Protein 3NO3 (pdb70)

B-factor: mean 24.35, std 8.82, range [9.11, 57.02]

Radius of gyration: 17.14 Å; Cα contacts (8 Å, |Δi|>4): 500; chains: 1; bounding box: 52×37×39 Å

InterPro domains:
  IPR017946 PLC-like phosphodiesterase, TIM beta/alpha-barrel domain superfamily [G3DSA:3.20.20.190] (21-258)
  IPR017946 PLC-like phosphodiesterase, TIM beta/alpha-barrel domain superfamily [SSF51695] (24-253)
  IPR030395 Glycerophosphodiester phosphodiesterase domain [PF03009] (30-247)
  IPR030395 Glycerophosphodiester phosphodiesterase domain [PS51704] (25-253)

Nearest PDB structures (foldseek):
  3no3-assembly1_A  TM=1.001E+00  e=2.797E-45  Parabacteroides distasonis ATCC 8503
  7wwc-assembly1_A  TM=9.170E-01  e=9.456E-26  Pedobacter sp.
  2pz0-assembly1_A  TM=8.147E-01  e=3.803E-16  Caldanaerobacter subterraneus subsp. tengcongensis MB4
  1vd6-assembly1_A  TM=8.244E-01  e=5.020E-15  Thermus thermophilus HB8
  2o55-assembly1_A  TM=8.304E-01  e=3.926E-15  Galdieria sulphuraria

Solvent-accessible surface area: 11076 Å² total

Secondary structure (DSSP, 8-state):
-----EEEETTSS-SSTT--TTSHHHHHHHHHTT-SEEEEEEEE-TTS-EEE-SSSEETTEEGGGS-HHHHTT-B-TTSPBPPBHHHHHHHHHH-TT-EEEEEEPP-SSHHHHHHHHHHHH------GGGEEEEE---HHHHHHHH-TTS-EEE-SS-S---TTTTT--EEEEEHHHHHHSTTHHHHHHHT--EEEE---SS--------SEEEES-HHHHHHHHHHHT-

Structure (mmCIF, N/CA/C/O backbone):
data_3NO3
#
_entry.id   3NO3
#
_cell.length_a   137.460
_cell.length_b   40.876
_cell.length_c   48.328
_cell.angle_alpha   90.000
_cell.angle_beta   99.390
_cell.angle_gamma   90.000
#
_symmetry.space_group_name_H-M   'C 1 2 1'
#
loop_
_entity.id
_entity.type
_entity.pdbx_description
1 polymer 'glycerophosphodiester phosphodiesterase'
2 non-polymer 'MAGNESIUM ION'
3 non-polymer GLYCEROL
4 non-polymer DI(HYDROXYETHYL)ETHER
5 water water
#
loop_
_atom_site.group_PDB
_atom_site.id
_atom_site.type_symbol
_atom_site.label_atom_id
_atom_site.label_alt_id
_atom_site.label_comp_id
_atom_site.label_asym_id
_atom_site.label_entity_id
_atom_site.label_seq_id
_atom_site.pdbx_PDB_ins_code
_atom_site.Cartn_x
_atom_site.Cartn_y
_atom_site.Cartn_z
_atom_site.occupancy
_atom_site.B_iso_or_equiv
_atom_site.auth_seq_id
_atom_site.auth_comp_id
_atom_site.auth_asym_id
_atom_site.auth_atom_id
_atom_site.pdbx_PDB_model_num
ATOM 1 N N . GLY A 1 1 ? 1.975 25.155 1.101 1.00 40.70 0 GLY A N 1
ATOM 2 C CA . GLY A 1 1 ? 2.018 23.892 1.911 1.00 41.57 0 GLY A CA 1
ATOM 3 C C . GLY A 1 1 ? 0.644 23.241 1.911 1.00 41.33 0 GLY A C 1
ATOM 4 O O . GLY A 1 1 ? -0.297 23.814 1.309 1.00 39.79 0 GLY A O 1
ATOM 5 N N . LYS A 1 2 ? 0.515 22.103 2.592 1.00 42.30 22 LYS A N 1
ATOM 6 C CA . LYS A 1 2 ? -0.729 21.311 2.627 1.00 42.18 22 LYS A CA 1
ATOM 7 C C . LYS A 1 2 ? -1.936 22.128 3.160 1.00 40.41 22 LYS A C 1
ATOM 8 O O . LYS A 1 2 ? -1.824 22.773 4.201 1.00 39.02 22 LYS A O 1
ATOM 14 N N . ASP A 1 3 ? -3.053 22.120 2.421 1.00 39.19 23 ASP A N 1
ATOM 15 C CA . ASP A 1 3 ? -4.314 22.650 2.929 1.00 37.65 23 ASP A CA 1
ATOM 16 C C . ASP A 1 3 ? -4.870 21.658 3.974 1.00 37.17 23 ASP A C 1
ATOM 17 O O . ASP A 1 3 ? -4.790 20.443 3.776 1.00 38.95 23 ASP A O 1
ATOM 22 N N . ASN A 1 4 ? -5.400 22.174 5.073 1.00 35.66 24 ASN A N 1
ATOM 23 C CA . ASN A 1 4 ? -6.097 21.354 6.050 1.00 35.28 24 ASN A CA 1
ATOM 24 C C . ASN A 1 4 ? -7.556 21.832 6.194 1.00 33.21 24 ASN A C 1
ATOM 25 O O . ASN A 1 4 ? -8.054 21.931 7.299 1.00 33.63 24 ASN A O 1
ATOM 27 N N . THR A 1 5 ? -8.231 22.123 5.075 1.00 31.91 25 THR A N 1
ATOM 28 C CA . THR A 1 5 ? -9.596 22.688 5.091 1.00 30.01 25 THR A CA 1
ATOM 29 C C . THR A 1 5 ? -10.566 21.617 4.592 1.00 29.74 25 THR A C 1
ATOM 30 O O . THR A 1 5 ? -10.341 21.033 3.545 1.00 29.01 25 THR A O 1
ATOM 34 N N . LYS A 1 6 ? -11.631 21.375 5.359 1.00 28.85 26 LYS A N 1
ATOM 35 C CA . LYS A 1 6 ? -12.682 20.411 5.017 1.00 28.52 26 LYS A CA 1
ATOM 36 C C . LYS A 1 6 ? -14.016 21.137 4.805 1.00 27.12 26 LYS A C 1
ATOM 37 O O . LYS A 1 6 ? -14.198 22.297 5.225 1.00 26.47 26 LYS A O 1
ATOM 42 N N . VAL A 1 7 ? -14.957 20.453 4.167 1.00 25.70 27 VAL A N 1
ATOM 43 C CA . VAL A 1 7 ? -16.176 21.083 3.637 1.00 24.09 27 VAL A CA 1
ATOM 44 C C . VAL A 1 7 ? -17.427 20.675 4.432 1.00 22.96 27 VAL A C 1
ATOM 45 O O . VAL A 1 7 ? -17.711 19.461 4.603 1.00 20.76 27 VAL A O 1
ATOM 49 N N . ILE A 1 8 ? -18.160 21.701 4.899 1.00 21.92 28 ILE A N 1
ATOM 50 C CA . ILE A 1 8 ? -19.461 21.565 5.555 1.00 20.99 28 ILE A CA 1
ATOM 51 C C . ILE A 1 8 ? -20.561 22.122 4.636 1.00 20.61 28 ILE A C 1
ATOM 52 O O . ILE A 1 8 ? -20.543 23.305 4.266 1.00 21.73 28 ILE A O 1
ATOM 57 N N . ALA A 1 9 ? -21.507 21.251 4.265 1.00 19.71 29 ALA A N 1
ATOM 58 C CA . ALA A 1 9 ? -22.690 21.613 3.507 1.00 19.06 29 ALA A CA 1
ATOM 59 C C . ALA A 1 9 ? -23.705 22.286 4.413 1.00 18.46 29 ALA A C 1
ATOM 60 O O . ALA A 1 9 ? -24.418 21.609 5.188 1.00 16.92 29 ALA A O 1
ATOM 62 N N . HIS A 1 10 ? -23.767 23.616 4.311 1.00 19.13 30 HIS A N 1
ATOM 63 C CA . HIS A 1 10 ? -24.690 24.462 5.061 1.00 17.07 30 HIS A CA 1
ATOM 64 C C . HIS A 1 10 ? -26.134 24.063 4.718 1.00 17.30 30 HIS A C 1
ATOM 65 O O . HIS A 1 10 ? -26.504 24.112 3.530 1.00 15.49 30 HIS A O 1
ATOM 72 N N . ARG A 1 11 ? -26.915 23.678 5.739 1.00 16.12 31 ARG A N 1
ATOM 73 C CA . ARG A 1 11 ? -28.325 23.188 5.583 1.00 15.63 31 ARG A CA 1
ATOM 74 C C . ARG A 1 11 ? -28.419 21.908 4.731 1.00 16.09 31 ARG A C 1
ATOM 75 O O . ARG A 1 11 ? -29.452 21.634 4.135 1.00 16.52 31 ARG A O 1
ATOM 83 N N . GLY A 1 12 ? -27.323 21.159 4.675 1.00 16.57 32 GLY A N 1
ATOM 84 C CA . GLY A 1 12 ? -27.151 20.042 3.764 1.00 17.21 32 GLY A CA 1
ATOM 85 C C . GLY A 1 12 ? -26.915 20.486 2.353 1.00 18.27 32 GLY A C 1
ATOM 86 O O . GLY A 1 12 ? -26.861 21.683 2.061 1.00 18.50 32 GLY A O 1
ATOM 87 N N . TYR A 1 13 ? -26.763 19.520 1.451 1.00 19.10 33 TYR A N 1
ATOM 88 C CA . TYR A 1 13 ? -26.576 19.900 0.060 1.00 20.06 33 TYR A CA 1
ATOM 89 C C . TYR A 1 13 ? -27.954 20.147 -0.535 1.00 20.55 33 TYR A C 1
ATOM 90 O O . TYR A 1 13 ? -28.609 19.230 -1.024 1.00 19.33 33 TYR A O 1
ATOM 99 N N . TRP A 1 14 ? -28.360 21.419 -0.476 1.00 21.44 34 TRP A N 1
ATOM 100 C CA . TRP A 1 14 ? -29.675 21.853 -0.892 1.00 21.02 34 TRP A CA 1
ATOM 101 C C . TRP A 1 14 ? -29.736 22.484 -2.273 1.00 22.76 34 TRP A C 1
ATOM 102 O O . TRP A 1 14 ? -30.804 22.464 -2.861 1.00 23.57 34 TRP A O 1
ATOM 113 N N . LYS A 1 15 ? -28.620 23.002 -2.804 1.00 23.57 35 LYS A N 1
ATOM 114 C CA . LYS A 1 15 ? -28.569 23.616 -4.135 1.00 25.33 35 LYS A CA 1
ATOM 115 C C . LYS A 1 15 ? -28.309 22.565 -5.212 1.00 25.73 35 LYS A C 1
ATOM 116 O O . LYS A 1 15 ? -27.303 22.581 -5.942 1.00 25.79 35 LYS A O 1
ATOM 122 N N . THR A 1 16 ? -29.242 21.631 -5.298 1.00 25.07 36 THR A N 1
ATOM 123 C CA . THR A 1 16 ? -29.157 20.498 -6.193 1.00 25.43 36 THR A CA 1
ATOM 124 C C . THR A 1 16 ? -30.588 19.970 -6.426 1.00 26.11 36 THR A C 1
ATOM 125 O O . THR A 1 16 ? -31.468 20.133 -5.557 1.00 23.92 36 THR A O 1
ATOM 129 N N . GLU A 1 17 ? -30.808 19.357 -7.595 1.00 26.65 37 GLU A N 1
ATOM 130 C CA . GLU A 1 17 ? -32.128 18.809 -7.986 1.00 27.98 37 GLU A CA 1
ATOM 131 C C . GLU A 1 17 ? -32.863 18.000 -6.914 1.00 26.55 37 GLU A C 1
ATOM 132 O O . GLU A 1 17 ? -32.294 17.059 -6.343 1.00 26.49 37 GLU A O 1
ATOM 138 N N . GLY A 1 18 ? -34.118 18.384 -6.661 1.00 25.07 38 GLY A N 1
ATOM 139 C CA . GLY A 1 18 ? -34.983 17.698 -5.703 1.00 24.80 38 GLY A CA 1
ATOM 140 C C . GLY A 1 18 ? -34.763 17.992 -4.235 1.00 23.51 38 GLY A C 1
ATOM 141 O O . GLY A 1 18 ? -35.547 17.508 -3.388 1.00 23.99 38 GLY A O 1
ATOM 142 N N . SER A 1 19 ? -33.760 18.823 -3.929 1.00 23.33 39 SER A N 1
ATOM 143 C CA . SER A 1 19 ? -33.329 19.092 -2.572 1.00 22.34 39 SER A CA 1
ATOM 144 C C . SER A 1 19 ? -33.964 20.373 -2.035 1.00 22.03 39 SER A C 1
ATOM 145 O O . SER A 1 19 ? -34.709 21.058 -2.729 1.00 22.95 39 SER A O 1
ATOM 148 N N . ALA A 1 20 ? -33.738 20.615 -0.752 1.00 20.77 40 ALA A N 1
ATOM 149 C CA . ALA A 1 20 ? -34.344 21.695 0.011 1.00 19.20 40 ALA A CA 1
ATOM 150 C C . ALA A 1 20 ? -33.465 21.880 1.193 1.00 18.05 40 ALA A C 1
ATOM 151 O O . ALA A 1 20 ? -32.852 20.942 1.649 1.00 17.33 40 ALA A O 1
ATOM 153 N N . GLN A 1 21 ? -33.419 23.102 1.705 1.00 18.06 41 GLN A N 1
ATOM 154 C CA . GLN A 1 21 ? -32.675 23.375 2.952 1.00 17.96 41 GLN A CA 1
ATOM 155 C C . GLN A 1 21 ? -33.180 22.507 4.088 1.00 17.19 41 GLN A C 1
ATOM 156 O O . GLN A 1 21 ? -34.402 22.293 4.220 1.00 16.33 41 GLN A O 1
ATOM 162 N N . ASN A 1 22 ? -32.269 21.990 4.920 1.00 16.95 42 ASN A N 1
ATOM 163 C CA . ASN A 1 22 ? -32.655 21.300 6.173 1.00 17.04 42 ASN A CA 1
ATOM 164 C C . ASN A 1 22 ? -33.608 20.125 5.979 1.00 17.07 42 ASN A C 1
ATOM 165 O O . ASN A 1 22 ? -34.583 19.939 6.723 1.00 16.30 42 ASN A O 1
ATOM 170 N N . SER A 1 23 ? -33.339 19.344 4.935 1.00 17.40 43 SER A N 1
ATOM 171 C CA . SER A 1 23 ? -34.226 18.253 4.511 1.00 17.38 43 SER A CA 1
ATOM 172 C C . SER A 1 23 ? -33.490 16.909 4.581 1.00 17.45 43 SER A C 1
ATOM 173 O O . SER A 1 23 ? -32.259 16.846 4.701 1.00 18.84 43 SER A O 1
ATOM 176 N N . ILE A 1 24 ? -34.260 15.839 4.487 1.00 18.89 44 ILE A N 1
ATOM 177 C CA . ILE A 1 24 ? -33.729 14.490 4.369 1.00 18.71 44 ILE A CA 1
ATOM 178 C C . ILE A 1 24 ? -32.883 14.402 3.085 1.00 19.24 44 ILE A C 1
ATOM 179 O O . ILE A 1 24 ? -31.730 13.935 3.120 1.00 18.64 44 ILE A O 1
ATOM 184 N N . ARG A 1 25 ? -33.395 14.975 1.984 1.00 19.49 45 ARG A N 1
ATOM 185 C CA A ARG A 1 25 ? -32.672 14.948 0.719 0.45 19.73 45 ARG A CA 1
ATOM 186 C CA B ARG A 1 25 ? -32.691 14.972 0.714 0.55 19.90 45 ARG A CA 1
ATOM 187 C C . ARG A 1 25 ? -31.353 15.705 0.817 1.00 19.68 45 ARG A C 1
ATOM 188 O O . ARG A 1 25 ? -30.376 15.228 0.298 1.00 21.12 45 ARG A O 1
ATOM 203 N N . SER A 1 26 ? -31.312 16.853 1.506 1.00 19.08 46 SER A N 1
ATOM 204 C CA . SER A 1 26 ? -30.053 17.628 1.599 1.00 17.98 46 SER A CA 1
ATOM 205 C C . SER A 1 26 ? -28.974 16.926 2.432 1.00 18.57 46 SER A C 1
ATOM 206 O O . SER A 1 26 ? -27.792 16.981 2.085 1.00 18.29 46 SER A O 1
ATOM 209 N N . LEU A 1 27 ? -29.409 16.246 3.488 1.00 17.29 47 LEU A N 1
ATOM 210 C CA . LEU A 1 27 ? -28.550 15.412 4.303 1.00 17.94 47 LEU A CA 1
ATOM 211 C C . LEU A 1 27 ? -27.996 14.248 3.445 1.00 19.36 47 LEU A C 1
ATOM 212 O O . LEU A 1 27 ? -26.794 13.982 3.483 1.00 20.07 47 LEU A O 1
ATOM 217 N N . GLU A 1 28 ? -28.877 13.587 2.696 1.00 18.95 48 GLU A N 1
ATOM 218 C CA . GLU A 1 28 ? -28.470 12.473 1.817 1.00 20.17 48 GLU A CA 1
ATOM 219 C C . GLU A 1 28 ? -27.493 12.923 0.746 1.00 20.92 48 GLU A C 1
ATOM 220 O O . GLU A 1 28 ? -26.475 12.258 0.495 1.00 21.24 48 GLU A O 1
ATOM 226 N N . ARG A 1 29 ? -27.786 14.054 0.121 1.00 20.16 49 ARG A N 1
ATOM 227 C CA . ARG A 1 29 ? -26.917 14.569 -0.916 1.00 21.09 49 ARG A CA 1
ATOM 228 C C . ARG A 1 29 ? -25.547 15.039 -0.376 1.00 20.42 49 ARG A C 1
ATOM 229 O O . ARG A 1 29 ? -24.515 14.829 -1.047 1.00 21.20 49 ARG A O 1
ATOM 237 N N . ALA A 1 30 ? -25.507 15.633 0.813 1.00 19.33 50 ALA A N 1
ATOM 238 C CA . ALA A 1 30 ? -24.211 15.944 1.489 1.00 19.73 50 ALA A CA 1
ATOM 239 C C . ALA A 1 30 ? -23.332 14.705 1.675 1.00 20.51 50 ALA A C 1
ATOM 240 O O . ALA A 1 30 ? -22.121 14.734 1.390 1.00 22.59 50 ALA A O 1
ATOM 242 N N . SER A 1 31 ? -23.948 13.624 2.127 1.00 21.74 51 SER A N 1
ATOM 243 C CA . SER A 1 31 ? -23.294 12.301 2.203 1.00 22.11 51 SER A CA 1
ATO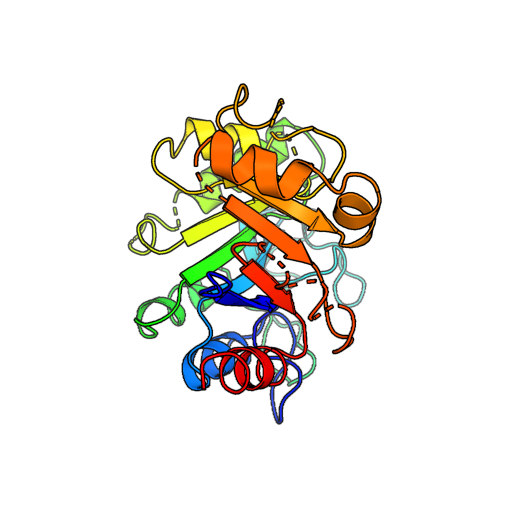M 244 C C . SER A 1 31 ? -22.870 11.791 0.840 1.00 22.95 51 SER A C 1
ATOM 245 O O . SER A 1 31 ? -21.731 11.330 0.706 1.00 24.57 51 SER A O 1
ATOM 248 N N . GLU A 1 32 ? -23.754 11.881 -0.156 1.00 22.84 52 GLU A N 1
ATOM 249 C CA . GLU A 1 32 ? -23.475 11.389 -1.520 1.00 24.33 52 GLU A CA 1
ATOM 250 C C . GLU A 1 32 ? -22.241 12.057 -2.155 1.00 24.95 52 GLU A C 1
ATOM 251 O O . GLU A 1 32 ? -21.425 11.380 -2.812 1.00 24.28 52 GLU A O 1
ATOM 257 N N . ILE A 1 33 ? -22.076 13.362 -1.944 1.00 24.22 53 ILE A N 1
ATOM 258 C CA . ILE A 1 33 ? -20.858 14.064 -2.419 1.00 25.05 53 ILE A CA 1
ATOM 259 C C . ILE A 1 33 ? -19.595 13.875 -1.556 1.00 25.56 53 ILE A C 1
ATOM 260 O O . ILE A 1 33 ? -18.551 14.403 -1.895 1.00 25.80 53 ILE A O 1
ATOM 265 N N . GLY A 1 34 ? -19.704 13.206 -0.412 1.00 25.67 54 GLY A N 1
ATOM 266 C CA . GLY A 1 34 ? -18.585 13.030 0.492 1.00 25.65 54 GLY A CA 1
ATOM 267 C C . GLY A 1 34 ? -18.127 14.280 1.215 1.00 24.98 54 GLY A C 1
ATOM 268 O O . GLY A 1 34 ? -16.948 14.440 1.483 1.00 24.55 54 GLY A O 1
ATOM 269 N N . ALA A 1 35 ? -19.045 15.188 1.525 1.00 23.96 55 ALA A N 1
ATOM 270 C CA . ALA A 1 35 ? -18.685 16.360 2.331 1.00 23.57 55 ALA A CA 1
ATOM 271 C C . ALA A 1 35 ? -18.277 15.864 3.721 1.00 23.19 55 ALA A C 1
ATOM 272 O O . ALA A 1 35 ? -18.785 14.819 4.160 1.00 21.73 55 ALA A O 1
ATOM 274 N N . TYR A 1 36 ? -17.348 16.577 4.372 1.00 22.40 56 TYR A N 1
ATOM 275 C CA . TYR A 1 36 ? -16.980 16.291 5.753 1.00 22.99 56 TYR A CA 1
ATOM 276 C C . TYR A 1 36 ? -18.197 16.293 6.680 1.00 21.83 56 TYR A C 1
ATOM 277 O O . TYR A 1 36 ? -18.396 15.370 7.484 1.00 22.42 56 TYR A O 1
ATOM 286 N N . GLY A 1 37 ? -18.993 17.349 6.574 1.00 21.88 57 GLY A N 1
ATOM 287 C CA . GLY A 1 37 ? -20.167 17.505 7.391 1.00 20.57 57 GLY A CA 1
ATOM 288 C C . GLY A 1 37 ? -21.376 18.069 6.722 1.00 19.24 57 GLY A C 1
ATOM 289 O O . GLY A 1 37 ? -21.303 18.670 5.640 1.00 19.88 57 GLY A O 1
ATOM 290 N N . SER A 1 38 ? -22.510 17.827 7.377 1.00 18.60 58 SER A N 1
ATOM 291 C CA . SER A 1 38 ? -23.805 18.365 6.986 1.00 18.01 58 SER A CA 1
ATOM 292 C C . SER A 1 38 ? -24.380 19.134 8.175 1.00 17.43 58 SER A C 1
ATOM 293 O O . SER A 1 38 ? -24.577 18.565 9.258 1.00 18.31 58 SER A O 1
ATOM 296 N N . GLU A 1 39 ? -24.643 20.426 7.958 1.00 17.54 59 GLU A N 1
ATOM 297 C CA . GLU A 1 39 ? -25.181 21.326 8.981 1.00 15.96 59 GLU A CA 1
ATOM 298 C C . GLU A 1 39 ? -26.703 21.404 8.886 1.00 15.79 59 GLU A C 1
ATOM 299 O O . GLU A 1 39 ? -27.297 21.304 7.787 1.00 15.23 59 GLU A O 1
ATOM 305 N N . PHE A 1 40 ? -27.316 21.541 10.057 1.00 15.40 60 PHE A N 1
ATOM 306 C CA . PHE A 1 40 ? -28.755 21.668 10.156 1.00 15.06 60 PHE A CA 1
ATOM 307 C C . PHE A 1 40 ? -29.156 22.450 11.412 1.00 15.17 60 PHE A C 1
ATOM 308 O O . PHE A 1 40 ? -28.396 22.487 12.384 1.00 13.13 60 PHE A O 1
ATOM 316 N N . ASP A 1 41 ? -30.352 23.068 11.362 1.00 14.00 61 ASP A N 1
ATOM 317 C CA . ASP A 1 41 ? -30.819 23.972 12.388 1.00 13.75 61 ASP A CA 1
ATOM 318 C C . ASP A 1 41 ? -31.961 23.364 13.194 1.00 13.94 61 ASP A C 1
ATOM 319 O O . ASP A 1 41 ? -32.900 22.809 12.627 1.00 13.16 61 ASP A O 1
ATOM 324 N N . VAL A 1 42 ? -31.881 23.469 14.513 1.00 13.81 62 VAL A N 1
ATOM 325 C CA . VAL A 1 42 ? -32.814 22.765 15.409 1.00 12.47 62 VAL A CA 1
ATOM 326 C C . VAL A 1 42 ? -33.546 23.740 16.352 1.00 13.31 62 VAL A C 1
ATOM 327 O O . VAL A 1 42 ? -32.911 24.594 16.958 1.00 11.88 62 VAL A O 1
ATOM 331 N N . HIS A 1 43 ? -34.879 23.594 16.445 1.00 13.40 63 HIS A N 1
ATOM 332 C CA . HIS A 1 43 ? -35.728 24.291 17.423 1.00 13.87 63 HIS A CA 1
ATOM 333 C C . HIS A 1 43 ? -36.464 23.272 18.312 1.00 13.54 63 HIS A C 1
ATOM 334 O O . HIS A 1 43 ? -36.786 22.168 17.869 1.00 14.59 63 HIS A O 1
ATOM 341 N N . LEU A 1 44 ? -36.801 23.712 19.507 1.00 13.09 64 LEU A N 1
ATOM 342 C CA . LEU A 1 44 ? -37.666 23.065 20.463 1.00 12.83 64 LEU A CA 1
ATOM 343 C C . LEU A 1 44 ? -39.072 23.712 20.365 1.00 13.49 64 LEU A C 1
ATOM 344 O O . LEU A 1 44 ? -39.240 24.943 20.582 1.00 13.96 64 LEU A O 1
ATOM 349 N N . THR A 1 45 ? -40.076 22.885 20.060 1.00 12.66 65 THR A N 1
ATOM 350 C CA . THR A 1 45 ? -41.481 23.314 20.020 1.00 13.13 65 THR A CA 1
ATOM 351 C C . THR A 1 45 ? -41.974 23.574 21.465 1.00 14.39 65 THR A C 1
ATOM 352 O O . THR A 1 45 ? -41.290 23.210 22.429 1.00 13.63 65 THR A O 1
ATOM 356 N N . ALA A 1 46 ? -43.130 24.229 21.588 1.00 14.43 66 ALA A N 1
ATOM 357 C CA . ALA A 1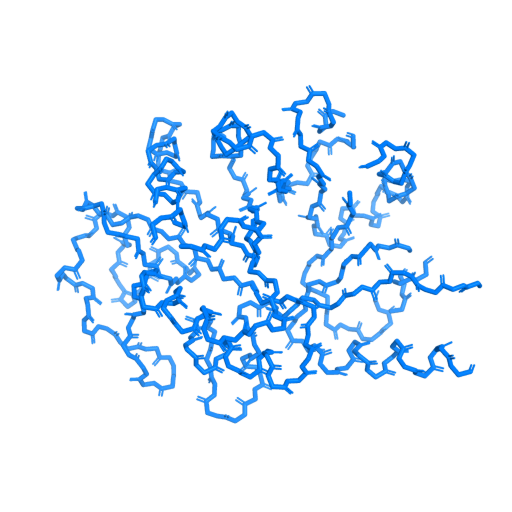 46 ? -43.769 24.529 22.877 1.00 15.78 66 ALA A CA 1
ATOM 358 C C . ALA A 1 46 ? -43.904 23.291 23.770 1.00 15.68 66 ALA A C 1
ATOM 359 O O . ALA A 1 46 ? -43.692 23.353 25.002 1.00 14.89 66 ALA A O 1
ATOM 361 N N . ASP A 1 47 ? -44.268 22.182 23.120 1.00 15.63 67 ASP A N 1
ATOM 362 C CA . ASP A 1 47 ? -44.395 20.869 23.742 1.00 16.67 67 ASP A CA 1
ATOM 363 C C . ASP A 1 47 ? -43.141 19.987 23.707 1.00 15.94 67 ASP A C 1
ATOM 364 O O . ASP A 1 47 ? -43.241 18.764 23.848 1.00 15.13 67 ASP A O 1
ATOM 369 N N . ASN A 1 48 ? -41.969 20.605 23.581 1.00 15.21 68 ASN A N 1
ATOM 370 C CA . ASN A 1 48 ? -40.659 19.969 23.763 1.00 14.83 68 ASN A CA 1
ATOM 371 C C . ASN A 1 48 ? -40.312 18.871 22.734 1.00 14.35 68 ASN A C 1
ATOM 372 O O . ASN A 1 48 ? -39.621 17.931 23.051 1.00 15.03 68 ASN A O 1
ATOM 377 N N . VAL A 1 49 ? -40.763 19.055 21.494 1.00 14.44 69 VAL A N 1
ATOM 378 C CA . VAL A 1 49 ? -40.358 18.235 20.359 1.00 13.53 69 VAL A CA 1
ATOM 379 C C . VAL A 1 49 ? -39.289 19.010 19.585 1.00 13.18 69 VAL A C 1
ATOM 380 O O . VAL A 1 49 ? -39.431 20.220 19.316 1.00 13.04 69 VAL A O 1
ATOM 384 N N . LEU A 1 50 ? -38.196 18.334 19.277 1.00 12.99 70 LEU A N 1
ATOM 385 C CA . LEU A 1 50 ? -37.117 18.941 18.512 1.00 13.02 70 LEU A CA 1
ATOM 386 C C . LEU A 1 50 ? -37.410 18.742 17.023 1.00 12.57 70 LEU A C 1
ATOM 387 O O . LEU A 1 50 ? -37.633 17.637 16.589 1.00 12.11 70 LEU A O 1
ATOM 392 N N . VAL A 1 51 ? -37.356 19.822 16.262 1.00 12.60 71 VAL A N 1
ATOM 393 C CA . VAL A 1 51 ? -37.616 19.802 14.804 1.00 13.48 71 VAL A CA 1
ATOM 394 C C . VAL A 1 51 ? -36.506 20.542 14.105 1.00 14.20 71 VAL A C 1
ATOM 395 O O . VAL A 1 51 ? -35.791 21.326 14.745 1.00 14.55 71 VAL A O 1
ATOM 399 N N . VAL A 1 52 ? -36.423 20.357 12.782 1.00 14.45 72 VAL A N 1
ATOM 400 C CA . VAL A 1 52 ? -35.320 20.825 11.981 1.00 14.90 72 VAL A CA 1
ATOM 401 C C . VAL A 1 52 ? -35.832 21.853 10.975 1.00 16.34 72 VAL A C 1
ATOM 402 O O . VAL A 1 52 ? -36.637 21.521 10.076 1.00 15.88 72 VAL A O 1
ATOM 406 N N . TYR A 1 53 ? -35.407 23.109 11.162 1.00 17.05 73 TYR A N 1
ATOM 407 C CA . TYR A 1 53 ? -35.826 24.231 10.286 1.00 16.65 73 TYR A CA 1
ATOM 408 C C . TYR A 1 53 ? -35.003 25.486 10.607 1.00 16.65 73 TYR A C 1
ATOM 409 O O . TYR A 1 53 ? -34.644 25.701 11.770 1.00 16.67 73 TYR A O 1
ATOM 418 N N . HIS A 1 54 ? -34.644 26.288 9.590 1.00 17.33 74 HIS A N 1
ATOM 419 C CA . HIS A 1 54 ? -33.800 27.456 9.830 1.00 17.23 74 HIS A CA 1
ATOM 420 C C . HIS A 1 54 ? -34.553 28.620 10.487 1.00 17.36 74 HIS A C 1
ATOM 421 O O . HIS A 1 54 ? -34.161 29.092 11.560 1.00 17.39 74 HIS A O 1
ATOM 428 N N . ASP A 1 55 ? -35.587 29.110 9.824 1.00 17.53 75 ASP A N 1
ATOM 429 C CA . ASP A 1 55 ? -36.235 30.346 10.286 1.00 18.24 75 ASP A CA 1
ATOM 430 C C . ASP A 1 55 ? -37.054 30.097 11.563 1.00 17.40 75 ASP A C 1
ATOM 431 O O . ASP A 1 55 ? -37.483 28.948 11.848 1.00 15.94 75 ASP A O 1
ATOM 436 N N . ASN A 1 56 ? -37.241 31.150 12.338 1.00 16.67 76 ASN A N 1
ATOM 437 C CA . ASN A 1 56 ? -38.030 31.033 13.562 1.00 16.82 76 ASN A CA 1
ATOM 438 C C . ASN A 1 56 ? -39.522 30.839 13.283 1.00 15.79 76 ASN A C 1
ATOM 439 O O . ASN A 1 56 ? -40.206 30.325 14.133 1.00 13.93 76 ASN A O 1
ATOM 444 N N . ASP A 1 57 ? -39.995 31.204 12.081 1.00 15.90 77 ASP A N 1
ATOM 445 C CA . ASP A 1 57 ? -41.399 31.106 11.685 1.00 16.94 77 ASP A CA 1
ATOM 446 C C . ASP A 1 57 ? -41.478 30.301 10.389 1.00 17.25 77 ASP A C 1
ATOM 447 O O . ASP A 1 57 ? -40.667 30.520 9.506 1.00 17.05 77 ASP A O 1
ATOM 452 N N . ILE A 1 58 ? -42.455 29.409 10.311 1.00 16.74 78 ILE A N 1
ATOM 453 C CA . ILE A 1 58 ? -42.688 28.578 9.133 1.00 17.11 78 ILE A CA 1
ATOM 454 C C . ILE A 1 58 ? -44.145 28.775 8.743 1.00 17.54 78 ILE A C 1
ATOM 455 O O . ILE A 1 58 ? -45.047 28.450 9.508 1.00 16.62 78 ILE A O 1
ATOM 460 N N . GLN A 1 59 ? -44.382 29.355 7.564 1.00 18.86 79 GLN A N 1
ATOM 461 C CA . GLN A 1 59 ? -45.730 29.524 7.022 1.00 19.96 79 GLN A CA 1
ATOM 462 C C . GLN A 1 59 ? -46.673 30.243 8.039 1.00 20.18 79 GLN A C 1
ATOM 463 O O . GLN A 1 59 ? -47.810 29.839 8.247 1.00 20.92 79 GLN A O 1
ATOM 469 N N . GLY A 1 60 ? -46.158 31.287 8.674 1.00 19.11 80 GLY A N 1
ATOM 470 C CA . GLY A 1 60 ? -46.900 32.070 9.658 1.00 19.76 80 GLY A CA 1
ATOM 471 C C . GLY A 1 60 ? -46.953 31.489 11.060 1.00 19.55 80 GLY A C 1
ATOM 472 O O . GLY A 1 60 ? -47.577 32.116 11.932 1.00 20.86 80 GLY A O 1
ATOM 473 N N . LYS A 1 61 ? -46.319 30.341 11.309 1.00 18.08 81 LYS A N 1
ATOM 474 C CA . LYS A 1 61 ? -46.307 29.693 12.634 1.00 17.51 81 LYS A CA 1
ATOM 475 C C . LYS A 1 61 ? -44.959 29.884 13.309 1.00 17.50 81 LYS A C 1
ATOM 476 O O . LYS A 1 61 ? -43.942 29.520 12.733 1.00 16.99 81 LYS A O 1
ATOM 482 N N . HIS A 1 62 ? -44.950 30.416 14.538 1.00 16.04 82 HIS A N 1
ATOM 483 C CA . HIS A 1 62 ? -43.720 30.620 15.289 1.00 16.09 82 HIS A CA 1
ATOM 484 C C . HIS A 1 62 ? -43.405 29.344 15.998 1.00 15.45 82 HIS A C 1
ATOM 485 O O . HIS A 1 62 ? -44.157 28.960 16.953 1.00 16.58 82 HIS A O 1
ATOM 492 N N . ILE A 1 63 ? -42.298 28.706 15.599 1.00 15.01 83 ILE A N 1
ATOM 493 C CA . ILE A 1 63 ? -42.062 27.274 15.907 1.00 14.66 83 ILE A CA 1
ATOM 494 C C . ILE A 1 63 ? -41.975 27.033 17.413 1.00 14.64 83 ILE A C 1
ATOM 495 O O . ILE A 1 63 ? -42.605 26.141 17.929 1.00 13.57 83 ILE A O 1
ATOM 500 N N . GLN A 1 64 ? -41.239 27.895 18.110 1.00 15.52 84 GLN A N 1
ATOM 501 C CA . GLN A 1 64 ? -40.972 27.719 19.529 1.00 15.39 84 GLN A CA 1
ATOM 502 C C . GLN A 1 64 ? -42.152 27.942 20.493 1.00 15.47 84 GLN A C 1
ATOM 503 O O . GLN A 1 64 ? -42.064 27.543 21.664 1.00 16.00 84 GLN A O 1
ATOM 509 N N . SER A 1 65 ? -43.221 28.581 20.004 1.00 15.17 85 SER A N 1
ATOM 510 C CA . SER A 1 65 ? -44.441 28.771 20.773 1.00 14.50 85 SER A CA 1
ATOM 511 C C . SER A 1 65 ? -45.576 27.914 20.275 1.00 14.66 85 SER A C 1
ATOM 512 O O . SER A 1 65 ? -46.644 27.962 20.883 1.00 15.10 85 SER A O 1
ATOM 515 N N . CYS A 1 66 ? -45.350 27.091 19.217 1.00 14.76 86 CYS A N 1
ATOM 516 C CA . CYS A 1 66 ? -46.407 26.271 18.640 1.00 15.09 86 CYS A CA 1
ATOM 517 C C . CYS A 1 66 ? -46.208 24.829 19.137 1.00 14.26 86 CYS A C 1
ATOM 518 O O . CYS A 1 66 ? -45.092 24.415 19.374 1.00 14.09 86 CYS A O 1
ATOM 521 N N . THR A 1 67 ? -47.260 24.055 19.224 1.00 15.09 87 THR A N 1
ATOM 522 C CA . THR A 1 67 ? -47.103 22.613 19.459 1.00 16.89 87 THR A CA 1
ATOM 523 C C . THR A 1 67 ? -46.672 21.891 18.182 1.00 17.54 87 THR A C 1
ATOM 524 O O . THR A 1 67 ? -46.900 22.370 17.065 1.00 17.18 87 THR A O 1
ATOM 528 N N . TYR A 1 68 ? -46.030 20.735 18.342 1.00 18.10 88 TYR A N 1
ATOM 529 C CA . TYR A 1 68 ? -45.642 19.932 17.174 1.00 17.32 88 TYR A CA 1
ATOM 530 C C . TYR A 1 68 ? -46.866 19.569 16.290 1.00 17.52 88 TYR A C 1
ATOM 531 O O . TYR A 1 68 ? -46.782 19.596 15.044 1.00 17.53 88 TYR A O 1
ATOM 540 N N . ASP A 1 69 ? -47.994 19.275 16.917 1.00 19.06 89 ASP A N 1
ATOM 541 C CA A ASP A 1 69 ? -49.250 18.988 16.206 0.60 20.22 89 ASP A CA 1
ATOM 542 C CA B ASP A 1 69 ? -49.213 18.955 16.168 0.40 20.10 89 ASP A CA 1
ATOM 543 C C . ASP A 1 69 ? -49.666 20.086 15.224 1.00 20.93 89 ASP A C 1
ATOM 544 O O . ASP A 1 69 ? -50.144 19.780 14.112 1.00 22.51 89 ASP A O 1
ATOM 553 N N . GLU A 1 70 ? -49.505 21.363 15.618 1.00 20.48 90 GLU A N 1
ATOM 554 C CA . GLU A 1 70 ? -49.779 22.506 14.698 1.00 21.81 90 GLU A CA 1
ATOM 555 C C . GLU A 1 70 ? -48.823 22.527 13.475 1.00 20.32 90 GLU A C 1
ATOM 556 O O . GLU A 1 70 ? -49.18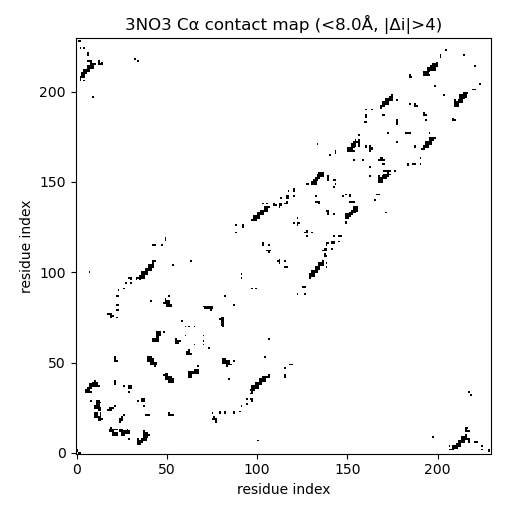4 23.021 12.410 1.00 21.69 90 GLU A O 1
ATOM 562 N N . LEU A 1 71 ? -47.590 22.036 13.643 1.00 18.38 91 LEU A N 1
ATOM 563 C CA . LEU A 1 71 ? -46.532 22.169 12.637 1.00 18.07 91 LEU A CA 1
ATOM 564 C C . LEU A 1 71 ? -46.302 20.941 11.747 1.00 17.77 91 LEU A C 1
ATOM 565 O O . LEU A 1 71 ? -45.634 21.057 10.706 1.00 18.14 91 LEU A O 1
ATOM 570 N N . LYS A 1 72 ? -46.801 19.790 12.173 1.00 16.82 92 LYS A N 1
ATOM 571 C CA . LYS A 1 72 ? -46.290 18.502 11.664 1.00 18.38 92 LYS A CA 1
ATOM 572 C C . LYS A 1 72 ? -46.524 18.176 10.227 1.00 20.03 92 LYS A C 1
ATOM 573 O O . LYS A 1 72 ? -45.792 17.357 9.668 1.00 19.45 92 LYS A O 1
ATOM 579 N N . ASP A 1 73 ? -47.585 18.750 9.668 1.00 20.86 93 ASP A N 1
ATOM 580 C CA . ASP A 1 73 ? -47.940 18.505 8.311 1.00 22.48 93 ASP A CA 1
ATOM 581 C C . ASP A 1 73 ? -47.493 19.623 7.351 1.00 21.78 93 ASP A C 1
ATOM 582 O O . ASP A 1 73 ? -47.727 19.498 6.155 1.00 22.31 93 ASP A O 1
ATOM 587 N N . LEU A 1 74 ? -46.808 20.648 7.849 1.00 20.49 94 LEU A N 1
ATOM 588 C CA . LEU A 1 74 ? -46.256 21.700 6.995 1.00 20.39 94 LEU A CA 1
ATOM 589 C C . LEU A 1 74 ? -45.133 21.138 6.121 1.00 20.27 94 LEU A C 1
ATOM 590 O O . LEU A 1 74 ? -44.391 20.282 6.566 1.00 20.74 94 LEU A O 1
ATOM 595 N N . GLN A 1 75 ? -45.045 21.606 4.867 1.00 20.81 95 GLN A N 1
ATOM 596 C CA A GLN A 1 75 ? -44.113 21.049 3.886 0.50 20.93 95 GLN A CA 1
ATOM 597 C CA B GLN A 1 75 ? -44.129 21.046 3.878 0.50 21.13 95 GLN A CA 1
ATOM 598 C C . GLN A 1 75 ? -42.938 21.953 3.582 1.00 20.90 95 GLN A C 1
ATOM 599 O O . GLN A 1 75 ? -43.061 23.172 3.643 1.00 21.49 95 GLN A O 1
ATOM 610 N N . LEU A 1 76 ? -41.792 21.336 3.232 1.00 20.40 96 LEU A N 1
ATOM 611 C CA . LEU A 1 76 ? -40.598 22.024 2.820 1.00 19.83 96 LEU A CA 1
ATOM 612 C C . LEU A 1 76 ? -40.725 22.387 1.350 1.00 21.82 96 LEU A C 1
ATOM 613 O O . LEU A 1 76 ? -41.674 21.967 0.705 1.00 21.73 96 LEU A O 1
ATOM 618 N N . SER A 1 77 ? -39.743 23.140 0.849 1.00 22.59 97 SER A N 1
ATOM 619 C CA . SER A 1 77 ? -39.719 23.597 -0.555 1.00 24.24 97 SER A CA 1
ATOM 620 C C . SER A 1 77 ? -39.731 22.488 -1.590 1.00 25.20 97 SER A C 1
ATOM 621 O O . SER A 1 77 ? -40.157 22.740 -2.735 1.00 26.08 97 SER A O 1
ATOM 624 N N . ASN A 1 78 ? -39.307 21.273 -1.208 1.00 24.22 98 ASN A N 1
ATOM 625 C CA . ASN A 1 78 ? -39.369 20.080 -2.085 1.00 24.76 98 ASN A CA 1
ATOM 626 C C . ASN A 1 78 ? -40.522 19.132 -1.762 1.00 24.36 98 ASN A C 1
ATOM 627 O O . ASN A 1 78 ? -40.533 18.003 -2.242 1.00 23.09 98 ASN A O 1
ATOM 632 N N . GLY A 1 79 ? -41.497 19.586 -0.976 1.00 23.96 99 GLY A N 1
ATOM 633 C CA . GLY A 1 79 ? -42.652 18.746 -0.606 1.00 24.13 99 GLY A CA 1
ATOM 634 C C . GLY A 1 79 ? -42.465 17.806 0.579 1.00 23.61 99 GLY A C 1
ATOM 635 O O . GLY A 1 79 ? -43.431 17.201 1.017 1.00 23.63 99 GLY A O 1
ATOM 636 N N . GLU A 1 80 ? -41.261 17.658 1.130 1.00 22.68 100 GLU A N 1
ATOM 637 C CA . GLU A 1 80 ? -41.099 16.847 2.363 1.00 21.91 100 GLU A CA 1
ATOM 638 C C . GLU A 1 80 ? -41.866 17.451 3.525 1.00 21.71 100 GLU A C 1
ATOM 639 O O . GLU A 1 80 ? -42.004 18.665 3.580 1.00 21.02 100 GLU A O 1
ATOM 645 N N . LYS A 1 81 ? -42.290 16.627 4.480 1.00 22.31 101 LYS A N 1
ATOM 646 C CA . LYS A 1 81 ? -42.845 17.125 5.725 1.00 22.21 101 LYS A CA 1
ATOM 647 C C . LYS A 1 81 ? -41.718 17.683 6.597 1.00 21.11 101 LYS A C 1
ATOM 648 O O . LYS A 1 81 ? -40.563 17.245 6.506 1.00 20.92 101 LYS A O 1
ATOM 652 N N . LEU A 1 82 ? -42.057 18.663 7.422 1.00 19.43 102 LEU A N 1
ATOM 653 C CA . LEU A 1 82 ? -41.150 19.203 8.419 1.00 18.89 102 LEU A CA 1
ATOM 654 C C . LEU A 1 82 ? -40.468 18.063 9.156 1.00 17.80 102 LEU A C 1
ATOM 655 O O . LEU A 1 82 ? -41.173 17.275 9.739 1.00 19.34 102 LEU A O 1
ATOM 660 N N . PRO A 1 83 ? -39.103 17.968 9.150 1.00 17.05 103 PRO A N 1
ATOM 661 C CA . PRO A 1 83 ? -38.512 16.812 9.835 1.00 15.93 103 PRO A CA 1
ATOM 662 C C . PRO A 1 83 ? -38.489 16.982 11.350 1.00 14.79 103 PRO A C 1
ATOM 663 O 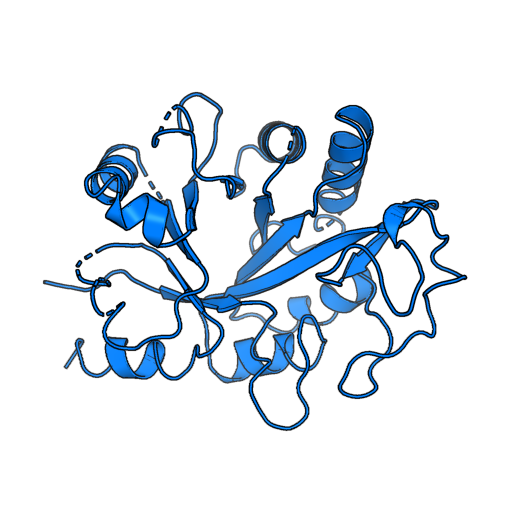O . PRO A 1 83 ? -38.195 18.085 11.846 1.00 16.56 103 PRO A O 1
ATOM 667 N N . THR A 1 84 ? -38.749 15.914 12.078 1.00 14.46 104 THR A N 1
ATOM 668 C CA . THR A 1 84 ? -38.353 15.878 13.491 1.00 14.70 104 THR A CA 1
ATOM 669 C C . THR A 1 84 ? -36.852 15.659 13.510 1.00 14.25 104 THR A C 1
ATOM 670 O O . THR A 1 84 ? -36.267 15.110 12.554 1.00 15.06 104 THR A O 1
ATOM 674 N N . LEU A 1 85 ? -36.218 16.070 14.601 1.00 14.02 105 LEU A N 1
ATOM 675 C CA . LEU A 1 85 ? -34.812 15.771 14.817 1.00 13.77 105 LEU A CA 1
ATOM 676 C C . LEU A 1 85 ? -34.616 14.268 14.851 1.00 15.45 105 LEU A C 1
ATOM 677 O O . LEU A 1 85 ? -33.660 13.751 14.263 1.00 15.80 105 LEU A O 1
ATOM 682 N N . GLU A 1 86 ? -35.529 13.551 15.503 1.00 14.96 106 GLU A N 1
ATOM 683 C CA . GLU A 1 86 ? -35.455 12.106 15.513 1.00 14.75 106 GLU A CA 1
ATOM 684 C C . GLU A 1 86 ? -35.384 11.510 14.115 1.00 15.64 106 GLU A C 1
ATOM 685 O O . GLU A 1 86 ? -34.571 10.624 13.889 1.00 16.02 106 GLU A O 1
ATOM 691 N N . GLN A 1 87 ? -36.262 11.950 13.227 1.00 15.42 107 GLN A N 1
ATOM 692 C CA . GLN A 1 87 ? -36.205 11.488 11.812 1.00 15.96 107 GLN A CA 1
ATOM 693 C C . GLN A 1 87 ? -34.875 11.818 11.144 1.00 15.34 107 GLN A C 1
ATOM 694 O O . GLN A 1 87 ? -34.306 11.011 10.350 1.00 16.09 107 GLN A O 1
ATOM 700 N N . TYR A 1 88 ? -34.372 13.011 11.424 1.00 14.73 108 TYR A N 1
ATOM 701 C CA . TYR A 1 88 ? -33.113 13.498 10.819 1.00 15.25 108 TYR A CA 1
ATOM 702 C C . TYR A 1 88 ? -31.983 12.610 11.263 1.00 15.55 108 TYR A C 1
ATOM 703 O O . TYR A 1 88 ? -31.177 12.152 10.430 1.00 16.48 108 TYR A O 1
ATOM 712 N N . LEU A 1 89 ? -31.961 12.304 12.565 1.00 15.18 109 LEU A N 1
ATOM 713 C CA . LEU A 1 89 ? -30.957 11.434 13.140 1.00 15.55 109 LEU A CA 1
ATOM 714 C C . LEU A 1 89 ? -31.098 9.968 12.750 1.00 16.13 109 LEU A C 1
ATOM 715 O O . LEU A 1 89 ? -30.078 9.304 12.583 1.00 16.17 109 LEU A O 1
ATOM 720 N N . LYS A 1 90 ? -32.319 9.461 12.577 1.00 16.33 110 LYS A N 1
ATOM 721 C CA A LYS A 1 90 ? -32.503 8.088 12.129 0.50 17.20 110 LYS A CA 1
ATOM 722 C CA B LYS A 1 90 ? -32.525 8.085 12.108 0.50 17.32 110 LYS A CA 1
ATOM 723 C C . LYS A 1 90 ? -31.866 7.934 10.736 1.00 17.75 110 LYS A C 1
ATOM 724 O O . LYS A 1 90 ? -31.188 6.936 10.448 1.00 18.11 110 LYS A O 1
ATOM 735 N N . ARG A 1 91 ? -32.067 8.925 9.869 1.00 17.79 111 ARG A N 1
ATOM 736 C CA . ARG A 1 91 ? -31.468 8.871 8.517 1.00 18.84 111 ARG A CA 1
ATOM 737 C C . ARG A 1 91 ? -29.935 9.017 8.582 1.00 19.45 111 ARG A C 1
ATOM 738 O O . ARG A 1 91 ? -29.211 8.254 7.949 1.00 19.93 111 ARG A O 1
ATOM 746 N N . ALA A 1 92 ? -29.467 9.957 9.398 1.00 19.31 112 ALA A N 1
ATOM 747 C CA . ALA A 1 92 ? -28.029 10.218 9.571 1.00 19.60 112 ALA A CA 1
ATOM 748 C C . ALA A 1 92 ? -27.278 9.028 10.110 1.00 20.33 112 ALA A C 1
ATOM 749 O O . ALA A 1 92 ? -26.127 8.783 9.694 1.00 21.01 112 ALA A O 1
ATOM 751 N N . LYS A 1 93 ? -27.924 8.245 10.961 1.00 21.56 113 LYS A N 1
ATOM 752 C CA . LYS A 1 93 ? -27.302 7.024 11.462 1.00 23.93 113 LYS A CA 1
ATOM 753 C C . LYS A 1 93 ? -26.857 6.040 10.374 1.00 24.94 113 LYS A C 1
ATOM 754 O O . LYS A 1 93 ? -25.801 5.433 10.517 1.00 26.24 113 LYS A O 1
ATOM 760 N N . LYS A 1 94 ? -27.639 5.886 9.314 1.00 26.06 114 LYS A N 1
ATOM 761 C CA . LYS A 1 94 ? -27.250 5.022 8.199 1.00 27.87 114 LYS A CA 1
ATOM 762 C C . LYS A 1 94 ? -26.184 5.634 7.253 1.00 28.18 114 LYS A C 1
ATOM 763 O O . LYS A 1 94 ? -25.613 4.907 6.431 1.00 28.53 114 LYS A O 1
ATOM 769 N N . LEU A 1 95 ? -25.957 6.952 7.344 1.00 26.51 115 LEU A N 1
ATOM 770 C CA . LEU A 1 95 ? -24.972 7.669 6.524 1.00 26.64 115 LEU A CA 1
ATOM 771 C C . LEU A 1 95 ? -23.662 7.819 7.301 1.00 28.24 115 LEU A C 1
ATOM 772 O O . LEU A 1 95 ? -23.423 8.835 7.988 1.00 25.49 115 LEU A O 1
ATOM 777 N N . LYS A 1 96 ? -22.811 6.797 7.188 1.00 30.13 116 LYS A N 1
ATOM 778 C CA . LYS A 1 96 ? -21.674 6.626 8.105 1.00 32.40 116 LYS A CA 1
ATOM 779 C C . LYS A 1 96 ? -20.485 7.588 7.914 1.00 32.86 116 LYS A C 1
ATOM 780 O O . LYS A 1 96 ? -19.758 7.901 8.855 1.00 33.74 116 LYS A O 1
ATOM 786 N N . ASN A 1 97 ? -20.319 8.060 6.701 1.00 33.11 117 ASN A N 1
ATOM 787 C CA . ASN A 1 97 ? -19.208 8.918 6.341 1.00 34.11 117 ASN A CA 1
ATOM 788 C C . ASN A 1 97 ? -19.280 10.387 6.844 1.00 32.85 117 ASN A C 1
ATOM 789 O O . ASN A 1 97 ? -18.314 11.121 6.660 1.00 34.82 117 ASN A O 1
ATOM 794 N N . ILE A 1 98 ? -20.386 10.838 7.433 1.00 30.47 118 ILE A N 1
ATOM 795 C CA . ILE A 1 98 ? -20.582 12.273 7.572 1.00 28.83 118 ILE A CA 1
ATOM 796 C C . ILE A 1 98 ? -20.764 12.737 9.015 1.00 26.52 118 ILE A C 1
ATOM 797 O O . ILE A 1 98 ? -21.387 12.074 9.821 1.00 25.88 118 ILE A O 1
ATOM 802 N N . ARG A 1 99 ? -20.129 13.860 9.307 1.00 24.42 119 ARG A N 1
ATOM 803 C CA . ARG A 1 99 ? -20.197 14.534 10.580 1.00 23.12 119 ARG A CA 1
ATOM 804 C C . ARG A 1 99 ? -21.478 15.374 10.628 1.00 21.35 119 ARG A C 1
ATOM 805 O O . ARG A 1 99 ? -21.845 15.992 9.625 1.00 20.73 119 ARG A O 1
ATOM 813 N N . LEU A 1 100 ? -22.140 15.397 11.782 1.00 18.54 120 LEU A N 1
ATOM 814 C CA . LEU A 1 100 ? -23.391 16.116 11.962 1.00 17.82 120 LEU A CA 1
ATOM 815 C C . LEU A 1 100 ? -23.098 17.436 12.658 1.00 16.14 120 LEU A C 1
ATOM 816 O O . LEU A 1 100 ? -22.636 17.442 13.781 1.00 17.79 120 LEU A O 1
ATOM 821 N N . ILE A 1 101 ? -23.312 18.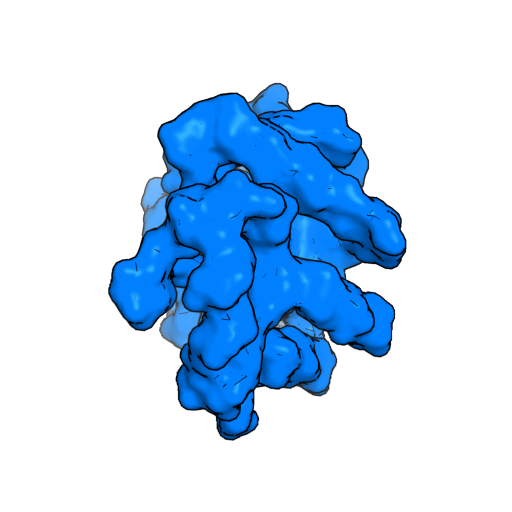552 11.954 1.00 15.43 121 ILE A N 1
ATOM 822 C CA . ILE A 1 101 ? -23.036 19.883 12.466 1.00 15.27 121 ILE A CA 1
ATOM 823 C C . ILE A 1 101 ? -24.381 20.481 12.910 1.00 15.21 121 ILE A C 1
ATOM 824 O O . ILE A 1 101 ? -25.146 20.968 12.114 1.00 15.49 121 ILE A O 1
ATOM 829 N N . PHE A 1 102 ? -24.658 20.398 14.210 1.00 14.48 122 PHE A N 1
ATOM 830 C CA . PHE A 1 102 ? -25.976 20.573 14.801 1.00 14.64 122 PHE A CA 1
ATOM 831 C C . PHE A 1 102 ? -26.006 21.997 15.307 1.00 15.14 122 PHE A C 1
ATOM 832 O O . PHE A 1 102 ? -25.357 22.289 16.308 1.00 15.40 122 PHE A O 1
ATOM 840 N N . GLU A 1 103 ? -26.721 22.881 14.613 1.00 15.42 123 GLU A N 1
ATOM 841 C CA . GLU A 1 103 ? -26.973 24.220 15.123 1.00 14.99 123 GLU A CA 1
ATOM 842 C C . GLU A 1 103 ? -28.225 24.229 16.008 1.00 14.41 123 GLU A C 1
ATOM 843 O O . GLU A 1 103 ? -29.336 24.022 15.502 1.00 14.70 123 GLU A O 1
ATOM 849 N N . LEU A 1 104 ? -28.072 24.496 17.300 1.00 14.35 124 LEU A N 1
ATOM 850 C CA . LEU A 1 104 ? -29.271 24.771 18.124 1.00 13.59 124 LEU A CA 1
ATOM 851 C C . LEU A 1 104 ? -29.608 26.263 17.955 1.00 13.73 124 LEU A C 1
ATOM 852 O O . LEU A 1 104 ? -28.787 27.148 18.275 1.00 13.89 124 LEU A O 1
ATOM 857 N N . LYS A 1 105 ? -30.812 26.532 17.477 1.00 13.34 125 LYS A N 1
ATOM 858 C CA . LYS A 1 105 ? -31.319 27.913 17.346 1.00 13.32 125 LYS A CA 1
ATOM 859 C C . LYS A 1 105 ? -31.507 28.540 18.705 1.00 14.18 125 LYS A C 1
ATOM 860 O O . LYS A 1 105 ? -31.674 27.833 19.712 1.00 14.17 125 LYS A O 1
ATOM 866 N N . SER A 1 106 ? -31.456 29.859 18.747 1.00 14.47 126 SER A N 1
ATOM 867 C CA A SER A 1 106 ? -31.640 30.605 19.979 0.50 14.47 126 SER A CA 1
ATOM 868 C CA B SER A 1 106 ? -31.636 30.601 19.981 0.50 14.57 126 SER A CA 1
ATOM 869 C C . SER A 1 106 ? -33.107 30.544 20.463 1.00 15.01 126 SER A C 1
ATOM 870 O O . SER A 1 106 ? -34.046 30.820 19.672 1.00 14.19 126 SER A O 1
ATOM 875 N N . HIS A 1 107 ? -33.282 30.222 21.753 1.00 13.84 127 HIS A N 1
ATOM 876 C CA . HIS A 1 107 ? -34.564 30.152 22.432 1.00 14.19 127 HIS A CA 1
ATOM 877 C C . HIS A 1 107 ? -34.772 31.375 23.273 1.00 14.19 127 HIS A C 1
ATOM 878 O O . HIS A 1 107 ? -33.901 32.262 23.319 1.00 14.62 127 HIS A O 1
ATOM 885 N N . ASP A 1 108 ? -35.943 31.469 23.894 1.00 14.55 128 ASP A N 1
ATOM 886 C CA . ASP A 1 108 ? -36.473 32.773 24.392 1.00 14.71 128 ASP A CA 1
ATOM 887 C C . ASP A 1 108 ? -36.012 33.256 25.786 1.00 15.35 128 ASP A C 1
ATOM 888 O O . ASP A 1 108 ? -36.234 34.411 26.149 1.00 16.22 128 ASP A O 1
ATOM 893 N N . THR A 1 109 ? -35.311 32.407 26.523 1.00 14.18 129 THR A N 1
ATOM 894 C CA . THR A 1 109 ? -34.674 32.759 27.785 1.00 14.53 129 THR A CA 1
ATOM 895 C C . THR A 1 109 ? -33.440 31.930 27.968 1.00 13.91 129 THR A C 1
ATOM 896 O O . THR A 1 109 ? -33.322 30.878 27.289 1.00 14.71 129 THR A O 1
ATOM 900 N N . PRO A 1 110 ? -32.540 32.322 28.917 1.00 14.55 130 PRO A N 1
ATOM 901 C CA . PRO A 1 110 ? -31.407 31.420 29.188 1.00 14.14 130 PRO A CA 1
ATOM 902 C C . PRO A 1 110 ? -31.854 30.001 29.639 1.00 14.98 130 PRO A C 1
ATOM 903 O O . PRO A 1 110 ? -31.330 29.009 29.117 1.00 14.12 130 PRO A O 1
ATOM 907 N N . GLU A 1 111 ? -32.825 29.934 30.556 1.00 14.96 131 GLU A N 1
ATOM 908 C CA . GLU A 1 111 ? -33.364 28.632 31.005 1.00 16.28 131 GLU A CA 1
ATOM 909 C C . GLU A 1 111 ? -33.951 27.776 29.872 1.00 15.76 131 GLU A C 1
ATOM 910 O O . GLU A 1 111 ? -33.672 26.572 29.817 1.00 15.62 131 GLU A O 1
ATOM 916 N N . ARG A 1 112 ? -34.649 28.387 28.914 1.00 14.21 132 ARG A N 1
ATOM 917 C CA . ARG A 1 112 ? -35.185 27.636 27.760 1.00 14.36 132 ARG A CA 1
ATOM 918 C C . ARG A 1 112 ? -34.101 27.142 26.825 1.00 14.21 132 ARG A C 1
ATOM 919 O O . ARG A 1 112 ? -34.179 25.985 26.319 1.00 14.90 132 ARG A O 1
ATOM 927 N N . ASN A 1 113 ? -33.071 27.960 26.612 1.00 13.77 133 ASN A N 1
ATOM 928 C CA . ASN A 1 113 ? -31.891 27.499 25.886 1.00 12.81 133 ASN A CA 1
ATOM 929 C C . ASN A 1 113 ? -31.232 26.313 26.545 1.00 14.29 133 ASN A C 1
ATOM 930 O O . ASN A 1 113 ? -30.855 25.368 25.822 1.00 12.70 133 ASN A O 1
ATOM 935 N N . ARG A 1 114 ? -31.139 26.320 27.882 1.00 14.36 134 ARG A N 1
ATOM 936 C CA . ARG A 1 114 ? -30.597 25.152 28.596 1.00 16.09 134 ARG A CA 1
ATOM 937 C C . ARG A 1 114 ? -31.420 23.905 28.434 1.00 16.22 134 ARG A C 1
ATOM 938 O O . ARG A 1 114 ? -30.870 22.798 28.218 1.00 16.44 134 ARG A O 1
ATOM 946 N N . ASP A 1 115 ? -32.738 24.075 28.537 1.00 16.96 135 ASP A N 1
ATOM 947 C CA . ASP A 1 115 ? -33.658 22.969 28.298 1.00 16.89 135 ASP A CA 1
ATOM 948 C C . ASP A 1 115 ? -33.555 22.393 26.876 1.00 14.79 135 ASP A C 1
ATOM 949 O O . ASP A 1 115 ? -33.493 21.178 26.736 1.00 14.86 135 ASP A O 1
ATOM 954 N N . ALA A 1 116 ? -33.439 23.245 25.865 1.00 13.59 136 ALA A N 1
ATOM 955 C CA . ALA A 1 116 ? -33.320 22.796 24.478 1.00 12.98 136 ALA A CA 1
ATOM 956 C C . ALA A 1 116 ? -31.989 22.059 24.266 1.00 12.99 136 ALA A C 1
ATOM 957 O O . ALA A 1 116 ? -31.938 21.008 23.585 1.00 13.38 136 ALA A O 1
ATOM 959 N N . ALA A 1 117 ? -30.922 22.552 24.909 1.00 13.01 137 ALA A N 1
ATOM 960 C CA . ALA A 1 117 ? -29.629 21.887 24.833 1.00 12.79 137 ALA A CA 1
ATOM 961 C C . ALA A 1 117 ? -29.616 20.517 25.552 1.00 13.72 137 ALA A C 1
ATOM 962 O O . ALA A 1 117 ? -29.111 19.549 24.998 1.00 14.07 137 ALA A O 1
ATOM 964 N N . ARG A 1 118 ? -30.169 20.454 26.747 1.00 14.17 138 ARG A N 1
ATOM 965 C CA . ARG A 1 118 ? -30.315 19.175 27.445 1.00 15.35 138 ARG A CA 1
ATOM 966 C C . ARG A 1 118 ? -31.095 18.153 26.603 1.00 15.04 138 ARG A C 1
ATOM 967 O O . ARG A 1 118 ? -30.647 17.013 26.440 1.00 14.20 138 ARG A O 1
ATOM 975 N N . LEU A 1 119 ? -32.244 18.563 26.050 1.00 14.64 139 LEU A N 1
ATOM 976 C CA . LEU A 1 119 ? -33.069 17.627 25.281 1.00 15.44 139 LEU A CA 1
ATOM 977 C C . LEU A 1 119 ? -32.372 17.203 23.984 1.00 14.16 139 LEU A C 1
ATOM 978 O O . LEU A 1 119 ? -32.571 16.080 23.502 1.00 15.47 139 LEU A O 1
ATOM 983 N N . SER A 1 120 ? -31.591 18.117 23.395 1.00 14.43 140 SER A N 1
ATOM 984 C CA . SER A 1 120 ? -30.792 17.828 22.217 1.00 13.38 140 SER A CA 1
ATOM 985 C C . SER A 1 120 ? -29.749 16.755 22.510 1.00 13.10 140 SER A C 1
ATOM 986 O O . SER A 1 120 ? -29.678 15.748 21.807 1.00 13.36 140 SER A O 1
ATOM 989 N N . VAL A 1 121 ? -29.032 16.914 23.616 1.00 12.72 141 VAL A N 1
ATOM 990 C CA . VAL A 1 121 ? -28.022 15.943 24.021 1.00 14.06 141 VAL A CA 1
ATOM 991 C C . VAL A 1 121 ? -28.631 14.565 24.321 1.00 14.20 141 VAL A C 1
ATOM 992 O O . VAL A 1 121 ? -28.096 13.565 23.857 1.00 14.71 141 VAL A O 1
ATOM 996 N N . GLN A 1 122 ? -29.799 14.545 24.954 1.00 13.58 142 GLN A N 1
ATOM 997 C CA . GLN A 1 122 ? -30.537 13.313 25.225 1.00 15.00 142 GLN A CA 1
ATOM 998 C C . GLN A 1 122 ? -30.976 12.571 23.945 1.00 14.25 142 GLN A C 1
ATOM 999 O O . GLN A 1 122 ? -30.837 11.346 23.856 1.00 14.76 142 GLN A O 1
ATOM 1013 N N . VAL A 1 124 ? -29.581 12.955 20.846 1.00 14.23 144 VAL A N 1
ATOM 1014 C CA . VAL A 1 124 ? -28.335 12.536 20.181 1.00 14.34 144 VAL A CA 1
ATOM 1015 C C . VAL A 1 124 ? -27.796 11.273 20.833 1.00 15.53 144 VAL A C 1
ATOM 1016 O O . VAL A 1 124 ? -27.416 10.320 20.128 1.00 15.04 144 VAL A O 1
ATOM 1020 N N . LYS A 1 125 ? -27.852 11.238 22.162 1.00 14.85 145 LYS A N 1
ATOM 1021 C CA . LYS A 1 125 ? -27.413 10.065 22.905 1.00 16.22 145 LYS A CA 1
ATOM 1022 C C . LYS A 1 125 ? -28.250 8.836 22.593 1.00 15.75 145 LYS A C 1
ATOM 1023 O O . LYS A 1 125 ? -27.694 7.758 22.289 1.00 16.79 145 LYS A O 1
ATOM 1029 N N . ARG A 1 126 ? -29.575 8.952 22.705 1.00 16.01 146 ARG A N 1
ATOM 1030 C CA . ARG A 1 126 ? -30.418 7.755 22.435 1.00 16.83 146 ARG A CA 1
ATOM 1031 C C . ARG A 1 126 ? -30.377 7.299 20.982 1.00 17.38 146 ARG A C 1
ATOM 1032 O O . ARG A 1 126 ? -30.597 6.107 20.724 1.00 17.95 146 ARG A O 1
ATOM 1048 N N . LYS A 1 128 ? -27.642 7.246 19.257 1.00 20.56 148 LYS A N 1
ATOM 1049 C CA . LYS A 1 128 ? -26.299 6.677 19.134 1.00 21.29 148 LYS A CA 1
ATOM 1050 C C . LYS A 1 128 ? -25.382 7.484 18.184 1.00 20.27 148 LYS A C 1
ATOM 1051 O O . LYS A 1 128 ? -24.669 6.909 17.39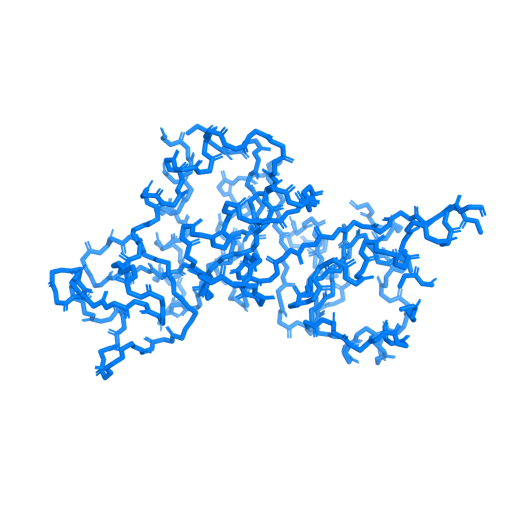0 1.00 18.80 148 LYS A O 1
ATOM 1057 N N . LEU A 1 129 ? -25.420 8.809 18.294 1.00 19.63 149 LEU A N 1
ATOM 1058 C CA . LEU A 1 129 ? -24.697 9.703 17.370 1.00 19.12 149 LEU A CA 1
ATOM 1059 C C . LEU A 1 129 ? -23.799 10.713 18.094 1.00 19.34 149 LEU A C 1
ATOM 1060 O O . LEU A 1 129 ? -23.288 11.645 17.468 1.00 18.67 149 LEU A O 1
ATOM 1065 N N . ALA A 1 130 ? -23.516 10.503 19.386 1.00 18.65 150 ALA A N 1
ATOM 1066 C CA . ALA A 1 130 ? -22.684 11.465 20.122 1.00 19.49 150 ALA A CA 1
ATOM 1067 C C . ALA A 1 130 ? -21.242 11.569 19.586 1.00 19.78 150 ALA A C 1
ATOM 1068 O O . ALA A 1 130 ? -20.653 12.642 19.611 1.00 19.93 150 ALA A O 1
ATOM 1070 N N . LYS A 1 131 ? -20.682 10.459 19.099 1.00 22.48 151 LYS A N 1
ATOM 1071 C CA . LYS A 1 131 ? -19.358 10.453 18.473 1.00 24.05 151 LYS A CA 1
ATOM 1072 C C . LYS A 1 131 ? -19.266 11.248 17.187 1.00 23.82 151 LYS A C 1
ATOM 1073 O O . LYS A 1 131 ? -18.169 11.663 16.842 1.00 25.01 151 LYS A O 1
ATOM 1079 N N . ARG A 1 132 ? -20.375 11.443 16.482 1.00 22.65 152 ARG A N 1
ATOM 1080 C CA . ARG A 1 132 ? -20.357 12.107 15.163 1.00 22.95 152 ARG A CA 1
ATOM 1081 C C . ARG A 1 132 ? -21.075 13.455 15.132 1.00 21.21 152 ARG A C 1
ATOM 1082 O O . ARG A 1 132 ? -21.175 14.040 14.062 1.00 21.63 152 ARG A O 1
ATOM 1090 N N . THR A 1 133 ? -21.510 13.981 16.282 1.00 19.63 153 THR A N 1
ATOM 1091 C CA . THR A 1 133 ? -22.268 15.209 16.353 1.00 18.53 153 THR A CA 1
ATOM 1092 C C . THR A 1 133 ? -21.498 16.323 17.076 1.00 17.74 153 THR A C 1
ATOM 1093 O O . THR A 1 133 ? -21.114 16.188 18.249 1.00 18.36 153 THR A O 1
ATOM 1097 N N . ASP A 1 134 ? -21.299 17.415 16.357 1.00 16.91 154 ASP A N 1
ATOM 1098 C CA . ASP A 1 134 ? -20.640 18.639 16.824 1.00 17.33 154 ASP A CA 1
ATOM 1099 C C . ASP A 1 134 ? -21.720 19.709 16.969 1.00 15.55 154 ASP A C 1
ATOM 1100 O O . ASP A 1 134 ? -22.629 19.781 16.150 1.00 17.05 154 ASP A O 1
ATOM 1105 N N . TYR A 1 135 ? -21.661 20.518 18.027 1.00 15.59 155 TYR A N 1
ATOM 1106 C CA . TYR A 1 135 ? -22.678 21.526 18.290 1.00 14.31 155 TYR A CA 1
ATOM 1107 C C . TYR A 1 135 ? -22.162 22.931 17.973 1.00 15.31 155 TYR A C 1
ATOM 1108 O O . TYR A 1 135 ? -20.962 23.265 18.215 1.00 16.06 155 TYR A O 1
ATOM 1117 N N . ILE A 1 136 ? -23.060 23.747 17.438 1.00 15.09 156 ILE A N 1
ATOM 1118 C CA . ILE A 1 136 ? -22.803 25.162 17.189 1.00 15.70 156 ILE A CA 1
ATOM 1119 C C . ILE A 1 136 ? -24.027 25.965 17.617 1.00 15.20 156 ILE A C 1
ATOM 1120 O O . ILE A 1 136 ? -25.139 25.459 17.519 1.00 16.34 156 ILE A O 1
ATOM 1125 N N . SER A 1 137 ? -23.866 27.210 18.067 1.00 15.31 157 SER A N 1
ATOM 1126 C CA . SER A 1 137 ? -25.036 28.049 18.390 1.00 15.03 157 SER A CA 1
ATOM 1127 C C . SER A 1 137 ? -24.637 29.517 18.452 1.00 16.16 157 SER A C 1
ATOM 1128 O O . SER A 1 137 ? -23.525 29.836 18.864 1.00 17.23 157 SER A O 1
ATOM 1131 N N . PHE A 1 138 ? -25.539 30.405 18.062 1.00 16.09 158 PHE A N 1
ATOM 1132 C CA . PHE A 1 138 ? -25.397 31.818 18.408 1.00 17.01 158 PHE A CA 1
ATOM 1133 C C . PHE A 1 138 ? -25.611 32.122 19.867 1.00 16.04 158 PHE A C 1
ATOM 1134 O O . PHE A 1 138 ? -25.229 33.211 20.307 1.00 16.77 158 PHE A O 1
ATOM 1142 N N . ASN A 1 139 ? -26.298 31.228 20.589 1.00 16.48 159 ASN A N 1
ATOM 1143 C CA . ASN A 1 139 ? -26.700 31.492 21.951 1.00 16.76 159 ASN A CA 1
ATOM 1144 C C . ASN A 1 139 ? -25.695 30.992 22.951 1.00 16.12 159 ASN A C 1
ATOM 1145 O O . ASN A 1 139 ? -25.407 29.779 23.007 1.00 15.52 159 ASN A O 1
ATOM 1158 N N . ASP A 1 141 ? -25.925 30.744 26.284 1.00 15.97 161 ASP A N 1
ATOM 1159 C CA . ASP A 1 141 ? -26.504 29.825 27.304 1.00 15.99 161 ASP A CA 1
ATOM 1160 C C . ASP A 1 141 ? -26.627 28.398 26.768 1.00 15.89 161 ASP A C 1
ATOM 1161 O O . ASP A 1 141 ? -26.298 27.440 27.494 1.00 15.07 161 ASP A O 1
ATOM 1166 N N . ALA A 1 142 ? -27.002 28.249 25.488 1.00 14.42 162 ALA A N 1
ATOM 1167 C CA . ALA A 1 142 ? -27.031 26.938 24.850 1.00 15.25 162 ALA A CA 1
ATOM 1168 C C . ALA A 1 142 ? -25.630 26.305 24.788 1.00 14.95 162 ALA A C 1
ATOM 1169 O O . ALA A 1 142 ? -25.474 25.170 25.148 1.00 15.32 162 ALA A O 1
ATOM 1171 N N . CYS A 1 143 ? -24.657 27.058 24.286 1.00 15.32 163 CYS A N 1
ATOM 1172 C CA . CYS A 1 143 ? -23.257 26.601 24.179 1.00 14.85 163 CYS A CA 1
ATOM 1173 C C . CYS A 1 143 ? -22.710 26.156 25.537 1.00 15.56 163 CYS A C 1
ATOM 1174 O O . CYS A 1 143 ? -22.126 25.111 25.636 1.00 14.50 163 CYS A O 1
ATOM 1177 N N . LYS A 1 144 ? -22.932 26.953 26.576 1.00 15.27 164 LYS A N 1
ATOM 1178 C CA . LYS A 1 144 ? -22.406 26.605 27.905 1.00 17.01 164 LYS A CA 1
ATOM 1179 C C . LYS A 1 144 ? -23.002 25.292 28.433 1.00 16.75 164 LYS A C 1
ATOM 1180 O O . LYS A 1 144 ? -22.284 24.453 29.028 1.00 16.19 164 LYS A O 1
ATOM 1186 N N . GLU A 1 145 ? -24.291 25.079 28.175 1.00 16.52 165 GLU A N 1
ATOM 1187 C CA . GLU A 1 145 ? -24.934 23.817 28.565 1.00 16.42 165 GLU A CA 1
ATOM 1188 C C . GLU A 1 145 ? -24.429 22.636 27.760 1.00 15.41 165 GLU A C 1
ATOM 1189 O O . GLU A 1 145 ? -24.202 21.579 28.324 1.00 16.05 165 GLU A O 1
ATOM 1195 N N . PHE A 1 146 ? -24.203 22.792 26.453 1.00 16.13 166 PHE A N 1
ATOM 1196 C CA . PHE A 1 146 ? -23.552 21.707 25.691 1.00 15.56 166 PHE A CA 1
ATOM 1197 C C . PHE A 1 146 ? -22.137 21.363 26.218 1.00 16.09 166 PHE A C 1
ATOM 1198 O O . PHE 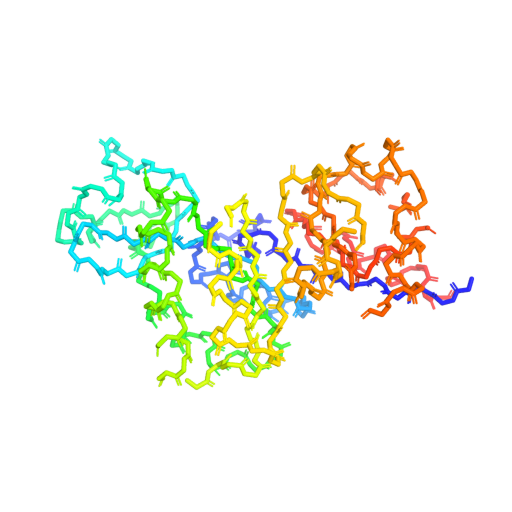A 1 146 ? -21.780 20.201 26.415 1.00 17.36 166 PHE A O 1
ATOM 1206 N N . ILE A 1 147 ? -21.366 22.390 26.516 1.00 16.35 167 ILE A N 1
ATOM 1207 C CA . ILE A 1 147 ? -20.025 22.205 27.086 1.00 17.94 167 ILE A CA 1
ATOM 1208 C C . ILE A 1 147 ? -20.106 21.439 28.435 1.00 18.52 167 ILE A C 1
ATOM 1209 O O . ILE A 1 147 ? -19.350 20.479 28.662 1.00 20.58 167 ILE A O 1
ATOM 1214 N N . ARG A 1 148 ? -21.026 21.857 29.302 1.00 18.80 168 ARG A N 1
ATOM 1215 C CA . ARG A 1 148 ? -21.204 21.249 30.625 1.00 18.81 168 ARG A CA 1
ATOM 1216 C C . ARG A 1 148 ? -21.661 19.788 30.523 1.00 17.48 168 ARG A C 1
ATOM 1217 O O . ARG A 1 148 ? -21.128 18.931 31.207 1.00 17.30 168 ARG A O 1
ATOM 1225 N N . LEU A 1 149 ? -22.633 19.529 29.667 1.00 16.38 169 LEU A N 1
ATOM 1226 C CA . LEU A 1 149 ? -23.188 18.198 29.504 1.00 17.28 169 LEU A CA 1
ATOM 1227 C C . LEU A 1 149 ? -22.257 17.252 28.749 1.00 18.83 169 LEU A C 1
ATOM 1228 O O . LEU A 1 149 ? -22.250 16.056 29.046 1.00 18.38 169 LEU A O 1
ATOM 1233 N N . CYS A 1 150 ? -21.506 17.786 27.778 1.00 18.00 170 CYS A N 1
ATOM 1234 C CA . CYS A 1 150 ? -20.672 17.004 26.895 1.00 19.70 170 CYS A CA 1
ATOM 1235 C C . CYS A 1 150 ? -19.254 17.568 26.844 1.00 19.64 170 CYS A C 1
ATOM 1236 O O . CYS A 1 150 ? -18.821 18.117 25.803 1.00 19.46 170 CYS A O 1
ATOM 1239 N N . PRO A 1 151 ? -18.508 17.396 27.938 1.00 21.66 171 PRO A N 1
ATOM 1240 C CA . PRO A 1 151 ? -17.151 17.932 27.924 1.00 22.68 171 PRO A CA 1
ATOM 1241 C C . PRO A 1 151 ? -16.187 17.391 26.875 1.00 23.45 171 PRO A C 1
ATOM 1242 O O . PRO A 1 151 ? -15.186 18.060 26.671 1.00 23.44 171 PRO A O 1
ATOM 1246 N N . LYS A 1 152 ? -16.456 16.225 26.262 1.00 23.50 172 LYS A N 1
ATOM 1247 C CA . LYS A 1 152 ? -15.618 15.655 25.207 1.00 24.33 172 LYS A CA 1
ATOM 1248 C C . LYS A 1 152 ? -16.144 15.928 23.819 1.00 22.71 172 LYS A C 1
ATOM 1249 O O . LYS A 1 152 ? -15.506 15.501 22.860 1.00 22.56 172 LYS A O 1
ATOM 1253 N N . SER A 1 153 ? -17.296 16.603 23.683 1.00 21.03 173 SER A N 1
ATOM 1254 C CA . SER A 1 153 ? -17.863 16.916 22.367 1.00 20.92 173 SER A CA 1
ATOM 1255 C C . SER A 1 153 ? -17.307 18.243 21.820 1.00 20.17 173 SER A C 1
ATOM 1256 O O . SER A 1 153 ? -16.753 19.058 22.555 1.00 20.89 173 SER A O 1
ATOM 1259 N N . GLU A 1 154 ? -17.457 18.428 20.514 1.00 19.86 174 GLU A N 1
ATOM 1260 C CA . GLU A 1 154 ? -17.096 19.678 19.873 1.00 18.74 174 GLU A CA 1
ATOM 1261 C C . GLU A 1 154 ? -18.249 20.674 20.084 1.00 17.27 174 GLU A C 1
ATOM 1262 O O . GLU A 1 154 ? -19.419 20.323 19.883 1.00 15.96 174 GLU A O 1
ATOM 1268 N N . VAL A 1 155 ? -17.912 21.886 20.546 1.00 17.56 175 VAL A N 1
ATOM 1269 C CA . VAL A 1 155 ? -18.824 22.999 20.698 1.00 15.93 175 VAL A CA 1
ATOM 1270 C C . VAL A 1 155 ? -18.166 24.299 20.143 1.00 17.05 175 VAL A C 1
ATOM 1271 O O . VAL A 1 155 ? -17.088 24.697 20.632 1.00 17.52 175 VAL A O 1
ATOM 1275 N N . SER A 1 156 ? -18.792 24.947 19.144 1.00 15.99 176 SER A N 1
ATOM 1276 C CA . SER A 1 156 ? -18.283 26.195 18.577 1.00 16.39 176 SER A CA 1
ATOM 1277 C C . SER A 1 156 ? -19.287 27.336 18.696 1.00 17.54 176 SER A C 1
ATOM 1278 O O . SER A 1 156 ? -20.497 27.124 18.572 1.00 18.21 176 SER A O 1
ATOM 1281 N N . TYR A 1 157 ? -18.781 28.547 18.915 1.00 17.12 177 TYR A N 1
ATOM 1282 C CA . TYR A 1 157 ? -19.639 29.710 19.033 1.00 16.83 177 TYR A CA 1
ATOM 1283 C C . TYR A 1 157 ? -19.847 30.320 17.661 1.00 17.46 177 TYR A C 1
ATOM 1284 O O . TYR A 1 157 ? -18.878 30.431 16.895 1.00 18.29 177 TYR A O 1
ATOM 1293 N N . LEU A 1 158 ? -21.077 30.776 17.364 1.00 16.90 178 LEU A N 1
ATOM 1294 C CA . LEU A 1 158 ? -21.386 31.416 16.080 1.00 17.07 178 LEU A CA 1
ATOM 1295 C C . LEU A 1 158 ? -21.348 32.945 16.050 1.00 18.34 178 LEU A C 1
ATOM 1296 O O . LEU A 1 158 ? -21.265 33.517 14.985 1.00 18.51 178 LEU A O 1
ATOM 1301 N N . ASN A 1 159 ? -21.421 33.617 17.194 1.00 18.68 179 ASN A N 1
ATOM 1302 C CA . ASN A 1 159 ? -21.880 35.034 17.169 1.00 20.21 179 ASN A CA 1
ATOM 1303 C C . ASN A 1 159 ? -20.814 36.078 16.837 1.00 21.73 179 ASN A C 1
ATOM 1304 O O . ASN A 1 159 ? -21.154 37.225 16.474 1.00 23.38 179 ASN A O 1
ATOM 1309 N N . GLY A 1 160 ? -19.532 35.721 16.970 1.00 21.37 180 GLY A N 1
ATOM 1310 C CA . GLY A 1 160 ? -18.476 36.476 16.318 1.00 22.57 180 GLY A CA 1
ATOM 1311 C C . GLY A 1 160 ? -17.703 37.479 17.173 1.00 23.79 180 GLY A C 1
ATOM 1312 O O . GLY A 1 160 ? -16.723 38.041 16.676 1.00 25.13 180 GLY A O 1
ATOM 1313 N N . GLU A 1 161 ? -18.063 37.670 18.447 1.00 23.62 181 GLU A N 1
ATOM 1314 C CA . GLU A 1 161 ? -17.495 38.800 19.212 1.00 23.85 181 GLU A CA 1
ATOM 1315 C C . GLU A 1 161 ? -16.403 38.404 20.201 1.00 24.36 181 GLU A C 1
ATOM 1316 O O . GLU A 1 161 ? -15.760 39.265 20.729 1.00 24.84 181 GLU A O 1
ATOM 1322 N N . LEU A 1 162 ? -16.202 37.118 20.440 1.00 23.37 182 LEU A N 1
ATOM 1323 C CA . LEU A 1 162 ? -15.253 36.644 21.439 1.00 24.05 182 LEU A CA 1
ATOM 1324 C C . LEU A 1 162 ? -14.005 36.127 20.741 1.00 23.27 182 LEU A C 1
ATOM 1325 O O . LEU A 1 162 ? -14.112 35.437 19.718 1.00 22.57 182 LEU A O 1
ATOM 1330 N N . SER A 1 163 ? -12.827 36.468 21.281 1.00 23.76 183 SER A N 1
ATOM 1331 C CA . SER A 1 163 ? -11.550 36.045 20.719 1.00 24.19 183 SER A CA 1
ATOM 1332 C C . SER A 1 163 ? -11.369 34.558 20.997 1.00 24.27 183 SER A C 1
ATOM 1333 O O . SER A 1 163 ? -12.046 34.006 21.878 1.00 22.23 183 SER A O 1
ATOM 1336 N N . PRO A 1 164 ? -10.468 33.890 20.248 1.00 25.57 184 PRO A N 1
ATOM 1337 C CA . PRO A 1 164 ? -10.231 32.463 20.559 1.00 25.49 184 PRO A CA 1
ATOM 1338 C C . PRO A 1 164 ? -9.804 32.205 22.009 1.00 26.60 184 PRO A C 1
ATOM 1339 O O . PRO A 1 164 ? -10.291 31.256 22.624 1.00 26.89 184 PRO A O 1
ATOM 1351 N N . GLU A 1 166 ? -10.671 33.943 24.623 1.00 26.42 186 GLU A N 1
ATOM 1352 C CA . GLU A 1 166 ? -11.878 34.072 25.438 1.00 25.41 186 GLU A CA 1
ATOM 1353 C C . GLU A 1 166 ? -12.750 32.817 25.308 1.00 23.79 186 GLU A C 1
ATOM 1354 O O . GLU A 1 166 ? -13.250 32.287 26.303 1.00 23.08 186 GLU A O 1
ATOM 1360 N N . LEU A 1 167 ? -12.879 32.325 24.087 1.00 21.46 187 LEU A N 1
ATOM 1361 C CA . LEU A 1 167 ? -13.625 31.089 23.862 1.00 21.07 187 LEU A CA 1
ATOM 1362 C C . LEU A 1 167 ? -12.999 29.863 24.543 1.00 20.86 187 LEU A C 1
ATOM 1363 O O . LEU A 1 167 ? -13.717 29.060 25.184 1.00 20.13 187 LEU A O 1
ATOM 1368 N N . LYS A 1 168 ? -11.677 29.737 24.459 1.00 22.08 188 LYS A N 1
ATOM 1369 C CA A LYS A 1 168 ? -10.972 28.599 25.052 0.50 22.77 188 LYS A CA 1
ATOM 1370 C CA B LYS A 1 168 ? -11.006 28.572 25.051 0.50 22.69 188 LYS A CA 1
ATOM 1371 C C . LYS A 1 168 ? -11.199 28.568 26.554 1.00 22.89 188 LYS A C 1
ATOM 1372 O O . LYS A 1 168 ? -11.430 27.512 27.093 1.00 21.97 188 LYS A O 1
ATOM 1383 N N . GLU A 1 169 ? -11.156 29.743 27.188 1.00 24.66 189 GLU A N 1
ATOM 1384 C CA A GLU A 1 169 ? -11.350 29.858 28.646 0.55 26.21 189 GLU A CA 1
ATOM 1385 C CA B GLU A 1 169 ? -11.355 29.883 28.670 0.45 26.16 189 GLU A CA 1
ATOM 1386 C C . GLU A 1 169 ? -12.732 29.352 29.102 1.00 25.60 189 GLU A C 1
ATOM 1387 O O . GLU A 1 169 ? -12.871 28.781 30.199 1.00 26.30 189 GLU A O 1
ATOM 1398 N N . LEU A 1 170 ? -13.739 29.558 28.259 1.00 24.83 190 LEU A N 1
ATOM 1399 C CA . LEU A 1 170 ? -15.125 29.076 28.488 1.00 24.30 190 LEU A CA 1
ATOM 1400 C C . LEU A 1 170 ? -15.336 27.577 28.175 1.00 22.71 190 LEU A C 1
ATOM 1401 O O . LEU A 1 170 ? -16.416 27.050 28.463 1.00 22.84 190 LEU A O 1
ATOM 1406 N N . GLY A 1 171 ? -14.314 26.885 27.653 1.00 21.53 191 GLY A N 1
ATOM 1407 C CA . GLY A 1 171 ? -14.433 25.463 27.283 1.00 21.02 191 GLY A CA 1
ATOM 1408 C C . GLY A 1 171 ? -14.919 25.195 25.873 1.00 19.73 191 GLY A C 1
ATOM 1409 O O . GLY A 1 171 ? -15.233 24.058 25.535 1.00 19.21 191 GLY A O 1
ATOM 1410 N N . PHE A 1 172 ? -14.924 26.198 25.006 1.00 19.30 192 PHE A N 1
ATOM 1411 C CA . PHE A 1 172 ? -15.239 25.939 23.600 1.00 18.48 192 PHE A CA 1
ATOM 1412 C C . PHE A 1 172 ? -14.106 25.172 22.961 1.00 19.68 192 PHE A C 1
ATOM 1413 O O . PHE A 1 172 ? -12.944 25.311 23.386 1.00 19.34 192 PHE A O 1
ATOM 1421 N N . THR A 1 173 ? -14.436 24.363 21.957 1.00 18.88 193 THR A N 1
ATOM 1422 C CA . THR A 1 173 ? -13.451 23.675 21.162 1.00 20.23 193 THR A CA 1
ATOM 1423 C C . THR A 1 173 ? -13.242 24.335 19.781 1.00 20.31 193 THR A C 1
ATOM 1424 O O . THR A 1 173 ? -12.355 23.909 19.059 1.00 21.58 193 THR A O 1
ATOM 1428 N N . GLY A 1 174 ? -14.023 25.358 19.431 1.00 19.83 194 GLY A N 1
ATOM 1429 C CA . GLY A 1 174 ? -13.822 26.081 18.195 1.00 20.56 194 GLY A CA 1
ATOM 1430 C C . GLY A 1 174 ? -14.631 27.364 18.053 1.00 19.62 194 GLY A C 1
ATOM 1431 O O . GLY A 1 174 ? -15.421 27.693 18.919 1.00 18.89 194 GLY A O 1
ATOM 1432 N N . LEU A 1 175 ? -14.338 28.129 17.007 1.00 19.83 195 LEU A N 1
ATOM 1433 C CA . LEU A 1 175 ? -15.181 29.204 16.542 1.00 19.58 195 LEU A CA 1
ATOM 1434 C C . LEU A 1 175 ? -15.745 28.819 15.184 1.00 19.44 195 LEU A C 1
ATOM 1435 O O . LEU A 1 175 ? -15.143 28.035 14.439 1.00 19.65 195 LEU A O 1
ATOM 1440 N N . ASP A 1 176 ? -16.900 29.398 14.887 1.00 18.97 196 ASP A N 1
ATOM 1441 C CA . ASP A 1 176 ? -17.609 29.240 13.622 1.00 18.90 196 ASP A CA 1
ATOM 1442 C C . ASP A 1 176 ? -18.208 30.613 13.290 1.00 19.30 196 ASP A C 1
ATOM 1443 O O . ASP A 1 176 ? -19.325 30.924 13.682 1.00 18.63 196 ASP A O 1
ATOM 1448 N N . TYR A 1 177 ? -17.418 31.463 12.643 1.00 19.44 197 TYR A N 1
ATOM 1449 C CA . TYR A 1 177 ? -17.695 32.892 12.589 1.00 20.13 197 TYR A CA 1
ATOM 1450 C C . TYR A 1 177 ? -17.946 33.359 11.150 1.00 21.13 197 TYR A C 1
ATOM 1451 O O . TYR A 1 177 ? -17.440 32.760 10.198 1.00 20.95 197 TYR A O 1
ATOM 1460 N N . HIS A 1 178 ? -18.729 34.428 11.010 1.00 21.80 198 HIS A N 1
ATOM 1461 C CA . HIS A 1 178 ? -19.005 35.025 9.696 1.00 22.87 198 HIS A CA 1
ATOM 1462 C C . HIS A 1 178 ? -17.696 35.456 9.038 1.00 23.27 198 HIS A C 1
ATOM 1463 O O . HIS A 1 178 ? -16.788 35.909 9.707 1.00 22.73 198 HIS A O 1
ATOM 1470 N N . TYR A 1 179 ? -17.582 35.280 7.729 1.00 23.57 199 TYR A N 1
ATOM 1471 C CA . TYR A 1 179 ? -16.334 35.601 7.061 1.00 25.96 199 TYR A CA 1
ATOM 1472 C C . TYR A 1 179 ? -15.795 37.012 7.327 1.00 27.27 199 TYR A C 1
ATOM 1473 O O . TYR A 1 179 ? -14.589 37.178 7.439 1.00 29.59 199 TYR A O 1
ATOM 1482 N N . LYS A 1 180 ? -16.667 38.001 7.465 1.00 28.23 200 LYS A N 1
ATOM 1483 C CA . LYS A 1 180 ? -16.215 39.380 7.724 1.00 30.45 200 LYS A CA 1
ATOM 1484 C C . LYS A 1 180 ? -15.558 39.571 9.066 1.00 29.46 200 LYS A C 1
ATOM 1485 O O . LYS A 1 180 ? -14.641 40.409 9.196 1.00 30.05 200 LYS A O 1
ATOM 1491 N N . VAL A 1 181 ? -15.982 38.775 10.049 1.00 27.50 201 VAL A N 1
ATOM 1492 C CA . VAL A 1 181 ? -15.313 38.766 11.348 1.00 26.43 201 VAL A CA 1
ATOM 1493 C C . VAL A 1 181 ? -13.856 38.298 11.188 1.00 27.06 201 VAL A C 1
ATOM 1494 O O . VAL A 1 181 ? -12.947 38.923 11.750 1.00 28.55 201 VAL A O 1
ATOM 1498 N N . LEU A 1 182 ? -13.641 37.244 10.408 1.00 26.21 202 LEU A N 1
ATOM 1499 C CA . LEU A 1 182 ? -12.295 36.707 10.214 1.00 27.56 202 LEU A CA 1
ATOM 1500 C C . LEU A 1 182 ? -11.450 37.615 9.348 1.00 29.27 202 LEU A C 1
ATOM 1501 O O . LEU A 1 182 ? -10.249 37.742 9.600 1.00 29.62 202 LEU A O 1
ATOM 1506 N N . GLN A 1 183 ? -12.070 38.297 8.384 1.00 29.78 203 GLN A N 1
ATOM 1507 C CA . GLN A 1 183 ? -11.377 39.387 7.652 1.00 31.45 203 GLN A CA 1
ATOM 1508 C C . GLN A 1 183 ? -10.997 40.553 8.556 1.00 32.10 203 GLN A C 1
ATOM 1509 O O . GLN A 1 183 ? -9.878 41.053 8.462 1.00 32.49 203 GLN A O 1
ATOM 1515 N N . SER A 1 184 ? -11.911 40.973 9.426 1.00 32.27 204 SER A N 1
ATOM 1516 C CA . SER A 1 184 ? -11.640 42.027 10.426 1.00 33.29 204 SER A CA 1
ATOM 1517 C C . SER A 1 184 ? -10.635 41.660 11.516 1.00 32.89 204 SER A C 1
ATOM 1518 O O . SER A 1 184 ? -10.012 42.554 12.057 1.00 33.27 204 SER A O 1
ATOM 1521 N N . HIS A 1 185 ? -10.540 40.377 11.868 1.00 32.12 205 HIS A N 1
ATOM 1522 C CA . HIS A 1 185 ? -9.608 39.854 12.884 1.00 32.31 205 HIS A CA 1
ATOM 1523 C C . HIS A 1 185 ? -8.757 38.763 12.224 1.00 33.14 205 HIS A C 1
ATOM 1524 O O . HIS A 1 185 ? -8.960 37.557 12.498 1.00 29.92 205 HIS A O 1
ATOM 1531 N N . PRO A 1 186 ? -7.800 39.180 11.334 1.00 34.58 206 PRO A N 1
ATOM 1532 C CA . PRO A 1 186 ? -7.067 38.196 10.512 1.00 35.26 206 PRO A CA 1
ATOM 1533 C C . PRO A 1 186 ? -6.116 37.252 11.263 1.00 34.77 206 PRO A C 1
ATOM 1534 O O . PRO A 1 186 ? -5.708 36.275 10.652 1.00 35.24 206 PRO A O 1
ATOM 1538 N N . ASP A 1 187 ? -5.798 37.526 12.539 1.00 34.19 207 ASP A N 1
ATOM 1539 C CA . ASP A 1 187 ? -4.987 36.621 13.376 1.00 34.18 207 ASP A CA 1
ATOM 1540 C C . ASP A 1 187 ? -5.773 35.587 14.163 1.00 31.49 207 ASP A C 1
ATOM 1541 O O . ASP A 1 187 ? -5.159 34.709 14.765 1.00 31.16 207 ASP A O 1
ATOM 1546 N N . TRP A 1 188 ? -7.106 35.672 14.192 1.00 29.20 208 TRP A N 1
ATOM 1547 C CA . TRP A 1 188 ? -7.876 34.706 14.977 1.00 27.19 208 TRP A CA 1
ATOM 1548 C C . TRP A 1 188 ? -7.758 33.249 14.486 1.00 26.64 208 TRP A C 1
ATOM 1549 O O . TRP A 1 188 ? -7.784 32.330 15.310 1.00 26.45 208 TRP A O 1
ATOM 1560 N N . VAL A 1 189 ? -7.604 33.018 13.183 1.00 26.20 209 VAL A N 1
ATOM 1561 C CA . VAL A 1 189 ? -7.460 31.629 12.712 1.00 26.07 209 VAL A CA 1
ATOM 1562 C C . VAL A 1 189 ? -6.174 30.967 13.251 1.00 27.35 209 VAL A C 1
ATOM 1563 O O . VAL A 1 189 ? -6.224 29.866 13.803 1.00 28.14 209 VAL A O 1
ATOM 1567 N N . LYS A 1 190 ? -5.061 31.695 13.167 1.00 28.97 210 LYS A N 1
ATOM 1568 C CA . LYS A 1 190 ? -3.780 31.277 13.737 1.00 30.23 210 LYS A CA 1
ATOM 1569 C C . LYS A 1 190 ? -3.903 31.050 15.247 1.00 29.12 210 LYS A C 1
ATOM 1570 O O . LYS A 1 190 ? -3.432 30.024 15.750 1.00 29.32 210 LYS A O 1
ATOM 1575 N N . ASP A 1 191 ? -4.526 31.984 15.969 1.00 28.06 211 ASP A N 1
ATOM 1576 C CA . ASP A 1 191 ? -4.734 31.810 17.419 1.00 27.64 211 ASP A CA 1
ATOM 1577 C C . ASP A 1 191 ? -5.482 30.508 17.720 1.00 26.67 211 ASP A C 1
ATOM 1578 O O . ASP A 1 191 ? -5.113 29.838 18.680 1.00 25.96 211 ASP A O 1
ATOM 1583 N N . CYS A 1 192 ? -6.504 30.145 16.913 1.00 26.96 212 CYS A N 1
ATOM 1584 C CA . CYS A 1 192 ? -7.218 28.872 17.138 1.00 26.10 212 CYS A CA 1
ATOM 1585 C C . CYS A 1 192 ? -6.263 27.705 17.047 1.00 26.72 212 CYS A C 1
ATOM 1586 O O . CYS A 1 192 ? -6.331 26.817 17.897 1.00 25.57 212 CYS A O 1
ATOM 1589 N N . LYS A 1 193 ? -5.406 27.702 16.027 1.00 27.42 213 LYS A N 1
ATOM 1590 C CA . LYS A 1 193 ? -4.382 26.662 15.866 1.00 29.34 213 LYS A CA 1
ATOM 1591 C C . LYS A 1 193 ? -3.503 26.580 17.131 1.00 29.96 213 LYS A C 1
ATOM 1592 O O . LYS A 1 193 ? -3.366 25.517 17.712 1.00 29.76 213 LYS A O 1
ATOM 1596 N N . VAL A 1 194 ? -2.985 27.717 17.575 1.00 29.86 214 VAL A N 1
ATOM 1597 C CA . VAL A 1 194 ? -2.103 27.773 18.747 1.00 30.81 214 VAL A CA 1
ATOM 1598 C C . VAL A 1 194 ? -2.821 27.237 19.996 1.00 29.84 214 VAL A C 1
ATOM 1599 O O . VAL A 1 194 ? -2.226 26.475 20.780 1.00 31.13 214 VAL A O 1
ATOM 1603 N N . LEU A 1 195 ? -4.111 27.578 20.119 1.00 28.28 215 LEU A N 1
ATOM 1604 C CA . LEU A 1 195 ? -4.953 27.146 21.240 1.00 27.14 215 LEU A CA 1
ATOM 1605 C C . LEU A 1 195 ? -5.528 25.716 21.163 1.00 26.86 215 LEU A C 1
ATOM 1606 O O . LEU A 1 195 ? -6.211 25.295 22.095 1.00 26.40 215 LEU A O 1
ATOM 1611 N N . GLY A 1 196 ? -5.220 24.950 20.119 1.00 26.07 216 GLY A N 1
ATOM 1612 C CA . GLY A 1 196 ? -5.781 23.616 19.967 1.00 26.29 216 GLY A CA 1
ATOM 1613 C C . GLY A 1 196 ? -7.290 23.580 19.691 1.00 25.70 216 GLY A C 1
ATOM 1614 O O . GLY A 1 196 ? -7.952 22.608 20.051 1.00 26.14 216 GLY A O 1
ATOM 1628 N N . THR A 1 198 ? -10.552 24.463 16.709 1.00 21.49 218 THR A N 1
ATOM 1629 C CA . THR A 1 198 ? -10.873 24.570 15.270 1.00 20.44 218 THR A CA 1
ATOM 1630 C C . THR A 1 198 ? -11.455 25.947 14.851 1.00 20.06 218 THR A C 1
ATOM 1631 O O . THR A 1 198 ? -12.069 26.670 15.658 1.00 19.14 218 THR A O 1
ATOM 1635 N N . SER A 1 199 ? -11.237 26.292 13.586 1.00 20.63 219 SER A N 1
ATOM 1636 C CA . SER A 1 199 ? -11.807 27.501 12.996 1.00 21.14 219 SER A CA 1
ATOM 1637 C C . SER A 1 199 ? -12.747 27.069 11.867 1.00 20.97 219 SER A C 1
ATOM 1638 O O . SER A 1 199 ? -12.383 26.218 11.065 1.00 22.43 219 SER A O 1
ATOM 1641 N N . ASN A 1 200 ? -13.944 27.635 11.835 1.00 20.62 220 ASN A N 1
ATOM 1642 C CA . ASN A 1 200 ? -14.971 27.357 10.793 1.00 19.34 220 ASN A CA 1
ATOM 1643 C C . ASN A 1 200 ? -15.475 28.735 10.348 1.00 20.17 220 ASN A C 1
ATOM 1644 O O . ASN A 1 200 ? -15.463 29.693 11.153 1.00 18.91 220 ASN A O 1
ATOM 1649 N N . VAL A 1 201 ? -15.816 28.861 9.055 1.00 19.54 221 VAL A N 1
ATOM 1650 C CA . VAL A 1 201 ? -16.274 30.129 8.517 1.00 20.66 221 VAL A CA 1
ATOM 1651 C C . VAL A 1 201 ? -17.567 29.918 7.711 1.00 20.50 221 VAL A C 1
ATOM 1652 O O . VAL A 1 201 ? -17.687 28.928 7.004 1.00 19.68 221 VAL A O 1
ATOM 1656 N N . TRP A 1 202 ? -18.521 30.846 7.849 1.00 20.79 222 TRP A N 1
ATOM 1657 C CA . TRP A 1 202 ? -19.838 30.741 7.173 1.00 21.78 222 TRP A CA 1
ATOM 1658 C C . TRP A 1 202 ? -20.256 32.078 6.532 1.00 22.94 222 TRP A C 1
ATOM 1659 O O . TRP A 1 202 ? -19.707 33.112 6.916 1.00 21.99 222 TRP A O 1
ATOM 1670 N N . THR A 1 203 ? -21.166 32.109 5.542 1.00 22.93 223 THR A N 1
ATOM 1671 C CA . THR A 1 203 ? -21.539 31.016 4.657 1.00 23.43 223 THR A CA 1
ATOM 1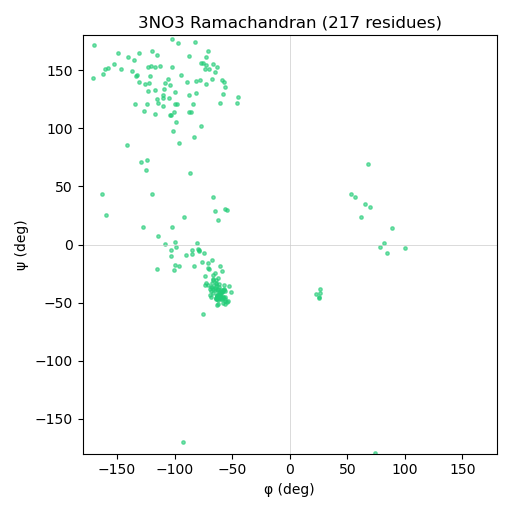672 C C . THR A 1 203 ? -20.818 31.441 3.388 1.00 24.67 223 THR A C 1
ATOM 1673 O O . THR A 1 203 ? -21.134 32.492 2.861 1.00 25.92 223 THR A O 1
ATOM 1677 N N . VAL A 1 204 ? -19.778 30.711 2.977 1.00 24.77 224 VAL A N 1
ATOM 1678 C CA . VAL A 1 204 ? -18.856 31.224 1.936 1.00 25.86 224 VAL A CA 1
ATOM 1679 C C . VAL A 1 204 ? -19.124 30.571 0.601 1.00 27.38 224 VAL A C 1
ATOM 1680 O O . VAL A 1 204 ? -18.884 29.375 0.472 1.00 26.82 224 VAL A O 1
ATOM 1684 N N . ASP A 1 205 ? -19.641 31.355 -0.358 1.00 29.22 225 ASP A N 1
ATOM 1685 C CA . ASP A 1 205 ? -20.048 30.864 -1.689 1.00 30.82 225 ASP A CA 1
ATOM 1686 C C . ASP A 1 205 ? -19.244 31.424 -2.888 1.00 32.82 225 ASP A C 1
ATOM 1687 O O . ASP A 1 205 ? -19.207 30.788 -3.948 1.00 34.37 225 ASP A O 1
ATOM 1692 N N . ASP A 1 206 ? -18.588 32.570 -2.720 1.00 33.91 226 ASP A N 1
ATOM 1693 C CA A ASP A 1 206 ? -17.803 33.205 -3.788 0.45 35.20 226 ASP A CA 1
ATOM 1694 C CA B ASP A 1 206 ? -17.796 33.202 -3.789 0.55 35.06 226 ASP A CA 1
ATOM 1695 C C . ASP A 1 206 ? -16.449 32.454 -3.909 1.00 35.79 226 ASP A C 1
ATOM 1696 O O . ASP A 1 206 ? -15.769 32.237 -2.892 1.00 35.26 226 ASP A O 1
ATOM 1705 N N . PRO A 1 207 ? -16.049 32.012 -5.135 1.00 36.93 227 PRO A N 1
ATOM 1706 C CA . PRO A 1 207 ? -14.738 31.316 -5.262 1.00 37.25 227 PRO A CA 1
ATOM 1707 C C . PRO A 1 207 ? -13.475 32.046 -4.801 1.00 37.18 227 PRO A C 1
ATOM 1708 O O . PRO A 1 207 ? -12.572 31.385 -4.283 1.00 37.31 227 PRO A O 1
ATOM 1712 N N . LYS A 1 208 ? -13.407 33.366 -4.967 1.00 37.27 228 LYS A N 1
ATOM 1713 C CA . LYS A 1 208 ? -12.244 34.168 -4.515 1.00 37.80 228 LYS A CA 1
ATOM 1714 C C . LYS A 1 208 ? -12.158 34.145 -2.970 1.00 35.69 228 LYS A C 1
ATOM 1715 O O . LYS A 1 208 ? -11.080 33.959 -2.385 1.00 35.36 228 LYS A O 1
ATOM 1718 N N . LEU A 1 209 ? -13.312 34.275 -2.333 1.00 33.89 229 LEU A N 1
ATOM 1719 C CA . LEU A 1 209 ? -13.429 34.170 -0.869 1.00 31.97 229 LEU A CA 1
ATOM 1720 C C . LEU A 1 209 ? -13.089 32.766 -0.310 1.00 31.24 229 LEU A C 1
ATOM 1721 O O . LEU A 1 209 ? -12.372 32.659 0.708 1.00 29.61 229 LEU A O 1
ATOM 1734 N N . GLU A 1 211 ? -10.998 30.639 -1.661 1.00 33.41 231 GLU A N 1
ATOM 1735 C CA . GLU A 1 211 ? -9.529 30.664 -1.751 1.00 35.05 231 GLU A CA 1
ATOM 1736 C C . GLU A 1 211 ? -8.873 31.464 -0.653 1.00 33.74 231 GLU A C 1
ATOM 1737 O O . GLU A 1 211 ? -7.929 30.964 -0.062 1.00 34.27 231 GLU A O 1
ATOM 1743 N N . GLU A 1 212 ? -9.409 32.652 -0.366 1.00 33.16 232 GLU A N 1
ATOM 1744 C CA A GLU A 1 212 ? -8.941 33.520 0.744 0.55 33.05 232 GLU A CA 1
ATOM 1745 C CA B GLU A 1 212 ? -8.880 33.482 0.705 0.45 33.09 232 GLU A CA 1
ATOM 1746 C C . GLU A 1 212 ? -8.980 32.789 2.089 1.00 31.75 232 GLU A C 1
ATOM 1747 O O . GLU A 1 212 ? -8.012 32.802 2.853 1.00 31.42 232 GLU A O 1
ATOM 1766 N N . ILE A 1 214 ? -9.205 29.416 2.624 1.00 29.54 234 ILE A N 1
ATOM 1767 C CA . ILE A 1 214 ? -8.325 28.250 2.566 1.00 30.45 234 ILE A CA 1
ATOM 1768 C C . ILE A 1 214 ? -6.867 28.702 2.786 1.00 31.39 234 ILE A C 1
ATOM 1769 O O . ILE A 1 214 ? -6.186 28.123 3.628 1.00 30.75 234 ILE A O 1
ATOM 1774 N N . ASP A 1 215 ? -6.455 29.778 2.103 1.00 32.49 235 ASP A N 1
ATOM 1775 C CA . ASP A 1 215 ? -5.133 30.435 2.338 1.00 34.08 235 ASP A CA 1
ATOM 1776 C C . ASP A 1 215 ? -4.913 30.841 3.799 1.00 33.46 235 ASP A C 1
ATOM 1777 O O . ASP A 1 215 ? -3.845 30.630 4.340 1.00 33.41 235 ASP A O 1
ATOM 1790 N N . GLY A 1 217 ? -6.152 29.329 6.317 1.00 31.62 237 GLY A N 1
ATOM 1791 C CA . GLY A 1 217 ? -5.986 28.059 7.014 1.00 31.16 237 GLY A CA 1
ATOM 1792 C C . GLY A 1 217 ? -7.156 27.616 7.887 1.00 29.32 237 GLY A C 1
ATOM 1793 O O . GLY A 1 217 ? -6.934 26.880 8.853 1.00 29.57 237 GLY A O 1
ATOM 1794 N N . VAL A 1 218 ? -8.382 28.068 7.596 1.00 28.05 238 VAL A N 1
ATOM 1795 C CA . VAL A 1 218 ? -9.574 27.606 8.323 1.00 26.26 238 VAL A CA 1
ATOM 1796 C C . VAL A 1 218 ? -9.717 26.082 8.267 1.00 25.54 238 VAL A C 1
ATOM 1797 O O . VAL A 1 218 ? -9.501 25.474 7.233 1.00 26.44 238 VAL A O 1
ATOM 1801 N N . ASP A 1 219 ? -10.032 25.459 9.388 1.00 24.83 239 ASP A N 1
ATOM 1802 C CA . ASP A 1 219 ? -10.236 24.011 9.421 1.00 24.41 239 ASP A CA 1
ATOM 1803 C C . ASP A 1 219 ? -11.464 23.628 8.583 1.00 24.09 239 ASP A C 1
ATOM 1804 O O . ASP A 1 219 ? -11.449 22.580 7.921 1.00 24.95 239 ASP A O 1
ATOM 1809 N N . PHE A 1 220 ? -12.512 24.454 8.628 1.00 22.51 240 PHE A N 1
ATOM 1810 C CA . PHE A 1 220 ? -13.765 24.170 7.905 1.00 22.68 240 PHE A CA 1
ATOM 1811 C C . PHE A 1 220 ? -14.267 25.383 7.152 1.00 22.54 240 PHE A C 1
ATOM 1812 O O . PHE A 1 220 ? -14.088 26.510 7.598 1.00 22.47 240 PHE A O 1
ATOM 1820 N N . ILE A 1 221 ? -14.872 25.134 5.993 1.00 22.57 241 ILE A N 1
ATOM 1821 C CA . ILE A 1 221 ? -15.663 26.113 5.276 1.00 22.31 241 ILE A CA 1
ATOM 1822 C C . ILE A 1 221 ? -17.127 25.617 5.234 1.00 21.21 241 ILE A C 1
ATOM 1823 O O . ILE A 1 221 ? -17.369 24.500 4.770 1.00 23.03 241 ILE A O 1
ATOM 1828 N N . THR A 1 222 ? -18.053 26.453 5.703 1.00 19.86 242 THR A N 1
ATOM 1829 C CA . THR A 1 222 ? -19.495 26.201 5.671 1.00 19.14 242 THR A CA 1
ATOM 1830 C C . THR A 1 222 ? -20.034 26.940 4.469 1.00 19.74 242 THR A C 1
ATOM 1831 O O . THR A 1 222 ? -19.859 28.158 4.348 1.00 20.64 242 THR A O 1
ATOM 1835 N N . THR A 1 223 ? -20.658 26.217 3.550 1.00 20.86 243 THR A N 1
ATOM 1836 C CA . THR A 1 223 ? -20.992 26.786 2.238 1.00 21.52 243 THR A CA 1
ATOM 1837 C C . THR A 1 223 ? -22.301 26.232 1.683 1.00 21.59 243 THR A C 1
ATOM 1838 O O . THR A 1 223 ? -22.649 25.082 1.955 1.00 19.81 243 THR A O 1
ATOM 1842 N N . ASP A 1 224 ? -22.986 27.055 0.878 1.00 22.48 244 ASP A N 1
ATOM 1843 C CA . ASP A 1 224 ? -24.127 26.590 0.041 1.00 22.50 244 ASP A CA 1
ATOM 1844 C C . ASP A 1 224 ? -23.711 25.999 -1.305 1.00 23.50 244 ASP A C 1
ATOM 1845 O O . ASP A 1 224 ? -24.589 25.548 -2.035 1.00 23.42 244 ASP A O 1
ATOM 1850 N N . LEU A 1 225 ? -22.421 26.043 -1.654 1.00 24.17 245 LEU A N 1
ATOM 1851 C CA . LEU A 1 225 ? -21.892 25.453 -2.907 1.00 25.58 245 LEU A CA 1
ATOM 1852 C C . LEU A 1 225 ? -20.759 24.474 -2.570 1.00 25.67 245 LEU A C 1
ATOM 1853 O O . LEU A 1 225 ? -19.614 24.709 -2.941 1.00 25.81 245 LEU A O 1
ATOM 1858 N N . PRO A 1 226 ? -21.085 23.367 -1.848 1.00 24.49 246 PRO A N 1
ATOM 1859 C CA . PRO A 1 226 ? -20.026 22.467 -1.336 1.00 25.36 246 PRO A CA 1
ATOM 1860 C C . PRO A 1 226 ? -19.151 21.799 -2.428 1.00 25.95 246 PRO A C 1
ATOM 1861 O O . PRO A 1 226 ? -17.946 21.628 -2.213 1.00 26.67 246 PRO A O 1
ATOM 1865 N N . GLU A 1 227 ? -19.740 21.431 -3.551 1.00 26.93 247 GLU A N 1
ATOM 1866 C CA . GLU A 1 227 ? -18.974 20.842 -4.660 1.00 28.53 247 GLU A CA 1
ATOM 1867 C C . GLU A 1 227 ? -17.937 21.810 -5.270 1.00 30.09 247 GLU A C 1
ATOM 1868 O O . GLU A 1 227 ? -16.842 21.345 -5.648 1.00 30.31 247 GLU A O 1
ATOM 1874 N N . GLU A 1 228 ? -18.246 23.116 -5.337 1.00 30.07 248 GLU A N 1
ATOM 1875 C CA A GLU A 1 228 ? -17.256 24.103 -5.777 0.45 31.23 248 GLU A CA 1
ATOM 1876 C CA B GLU A 1 228 ? -17.227 24.091 -5.784 0.55 31.65 248 GLU A CA 1
ATOM 1877 C C . GLU A 1 228 ? -16.044 24.105 -4.807 1.00 31.29 248 GLU A C 1
ATOM 1878 O O . GLU A 1 228 ? -14.885 24.103 -5.241 1.00 31.59 248 GLU A O 1
ATOM 1889 N N . THR A 1 229 ? -16.305 24.105 -3.497 1.00 28.71 249 THR A N 1
ATOM 1890 C CA . THR A 1 229 ? -15.206 24.065 -2.517 1.00 28.55 249 THR A CA 1
ATOM 1891 C C . THR A 1 229 ? -14.344 22.801 -2.630 1.00 29.81 249 THR A C 1
ATOM 1892 O O . THR A 1 229 ? -13.093 22.868 -2.545 1.00 30.32 249 THR A O 1
ATOM 1896 N N . GLN A 1 230 ? -14.993 21.657 -2.848 1.00 29.98 250 GLN A N 1
ATOM 1897 C CA . GLN A 1 230 ? -14.280 20.395 -3.065 1.00 31.58 250 GLN A CA 1
ATOM 1898 C C . GLN A 1 230 ? -13.393 20.439 -4.311 1.00 33.30 250 GLN A C 1
ATOM 1899 O O . GLN A 1 230 ? -12.250 19.960 -4.278 1.00 33.57 250 GLN A O 1
ATOM 1905 N N . LYS A 1 231 ? -13.924 21.000 -5.407 1.00 33.04 251 LYS A N 1
ATOM 1906 C CA . LYS A 1 231 ? -13.154 21.156 -6.644 1.00 34.90 251 LYS A CA 1
ATOM 1907 C C . LYS A 1 231 ? -11.884 21.987 -6.429 1.00 34.93 251 LYS A C 1
ATOM 1908 O O . LYS A 1 231 ? -10.777 21.584 -6.846 1.00 34.88 251 LYS A O 1
ATOM 1914 N N . ILE A 1 232 ? -12.063 23.152 -5.804 1.00 34.20 252 ILE A N 1
ATOM 1915 C CA . ILE A 1 232 ? -10.961 24.053 -5.491 1.00 35.28 252 ILE A CA 1
ATOM 1916 C C . ILE A 1 232 ? -9.900 23.348 -4.618 1.00 33.66 252 ILE A C 1
ATOM 1917 O O . ILE A 1 232 ? -8.739 23.439 -4.913 1.00 33.57 252 ILE A O 1
ATOM 1922 N N . LEU A 1 233 ? -10.315 22.614 -3.593 1.00 32.34 253 LEU A N 1
ATOM 1923 C CA . LEU A 1 233 ? -9.376 21.868 -2.722 1.00 32.10 253 LEU A CA 1
ATOM 1924 C C . LEU A 1 233 ? -8.645 20.741 -3.483 1.00 34.01 253 LEU A C 1
ATOM 1925 O O . LEU A 1 233 ? -7.413 20.540 -3.295 1.00 34.25 253 LEU A O 1
ATOM 1930 N N . HIS A 1 234 ? -9.366 20.057 -4.376 1.00 33.99 254 HIS A N 1
ATOM 1931 C CA . HIS A 1 234 ? -8.728 19.050 -5.228 1.00 35.55 254 HIS A CA 1
ATOM 1932 C C . HIS A 1 234 ? -7.663 19.619 -6.202 1.00 36.34 254 HIS A C 1
ATOM 1933 O O . HIS A 1 234 ? -6.541 19.069 -6.291 1.00 36.79 254 HIS A O 1
ATOM 1940 N N . SER A 1 235 ? -7.998 20.708 -6.896 1.00 36.25 255 SER A N 1
ATOM 1941 C CA A SER A 1 235 ? -7.071 21.351 -7.836 0.35 37.41 255 SER A CA 1
ATOM 1942 C CA B SER A 1 235 ? -7.060 21.329 -7.839 0.35 37.65 255 SER A CA 1
ATOM 1943 C CA C SER A 1 235 ? -7.066 21.358 -7.831 0.30 37.52 255 SER A CA 1
ATOM 1944 C C . SER A 1 235 ? -5.797 21.827 -7.112 1.00 38.11 255 SER A C 1
ATOM 1945 O O . SER A 1 235 ? -4.677 21.627 -7.583 1.00 38.38 255 SER A O 1
ATOM 1952 N N . ARG A 1 236 ? -5.984 22.463 -5.968 1.00 37.47 256 ARG A N 1
ATOM 1953 C CA . ARG A 1 236 ? -4.880 22.898 -5.128 1.00 39.37 256 ARG A CA 1
ATOM 1954 C C . ARG A 1 236 ? -3.987 21.745 -4.572 1.00 41.06 256 ARG A C 1
ATOM 1955 O O . ARG A 1 236 ? -2.777 21.960 -4.346 1.00 42.15 256 ARG A O 1
ATOM 1963 N N . ALA A 1 237 ? -4.550 20.545 -4.373 1.00 41.42 257 ALA A N 1
ATOM 1964 C CA . ALA A 1 237 ? -3.772 19.382 -3.915 1.00 43.02 257 ALA A CA 1
ATOM 1965 C C . ALA A 1 237 ? -2.974 18.673 -5.010 1.00 45.81 257 ALA A C 1
ATOM 1966 O O . ALA A 1 237 ? -2.222 17.762 -4.684 1.00 46.81 257 ALA A O 1
ATOM 1968 N N . GLN A 1 238 ? -3.096 19.102 -6.278 1.00 47.61 258 GLN A N 1
ATOM 1969 C CA . GLN A 1 238 ? -2.367 18.496 -7.407 1.00 50.67 258 GLN A CA 1
ATOM 1970 C C . GLN A 1 238 ? -0.921 18.948 -7.460 1.00 52.65 258 GLN A C 1
ATOM 1971 O O . GLN A 1 238 ? -0.628 20.110 -7.152 1.00 53.45 258 GLN A O 1
#

Organism: Parabacteroides distasonis (strain ATCC 8503 / DSM 20701 / CIP 104284 / JCM 5825 / NCTC 11152) (NCBI:txid435591)

Foldseek 3Di:
DALQEFEEAQQAQAPDPLHFRVDLVRVVVNLVVLGQAYEWEWEQACVGWIWTDDDCADPNRRRNDHDCVVQQQRATPNGHTTGTVVNSVVSVVVSPRYAYEYEYEDDDDLVVLLSNLVSVVCVVVPNQVRYAYEYCDVNQLNNCVVPVPHAYEYENQDCACVCVVSSHQEYEYELVSCVVVVCRCVVSVVSHAYEYDADEDPVSVCSCYHNYYHYNCRVSVVVVSVVVVD

CATH classification: 3.20.20.190

Sequence (230 aa):
GKDNTKVIAHRGYWKTEGSAQNSIRRSLERASEIGAYGSEFDVHLTADNVLVVYHDNDIQGKHIQSCTYDDELKDLQQLSNGEKLPTLEQYLKKRAKKLKNIRLIFELKSSHDTPERNRDAARLSVQVKRKLAKRTDYISFNDACKEFIRLCPKSEVSYLNGELSPELKKEELGFTGLDYHYKVLQSHPDWVKDCKVLGTSNVWTVDDDPKLEEEIDGVDFITTDLPEEETQKILHSSSRAQ